Protein AF-0000000066425328 (afdb_homodimer)

Foldseek 3Di:
DPDPPPPPDDVLLVPLCVVLCPALVNCLVVPDQVVAPDDVRSVVVNVVSLCSRQVPVVDDPVSSVFSVVLVVVLVPDDSVLSSVLSVVPDPGPVSSVVVVVVVD/DPPPPPPPDDVLLVPLCVVLCPALVNCLVVPDQVVAPDDVRSVVVNVVSLCSRQVCVVDDPVSSVFSVVLVVVLVPDDSVLSSVLSVVPDPGPVSSVVVVVVVD

pLDDT: mean 82.87, std 20.84, range [31.69, 98.0]

InterPro domains:
  IPR003309 SCAN domain [PF02023] (25-103)
  IPR003309 SCAN domain [PS50804] (27-103)
  IPR003309 SCAN domain [SM00431] (21-104)
  IPR003309 SCAN domain [cd07936] (21-104)
  IPR038269 SCAN domain superfamily [G3DSA:1.10.4020.10] (20-104)
  IPR050916 SCAN domain and C2H2-type zinc finger [PTHR45935] (9-103)

Solvent-accessible surface area (backbone atoms only — n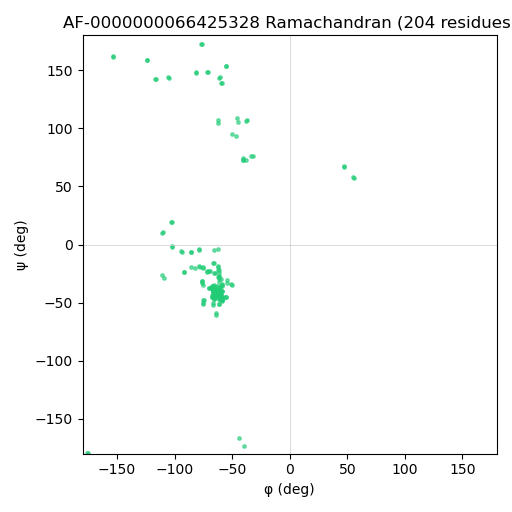ot comparable to full-atom values): 11677 Å² total; per-residue (Å²): 132,79,71,76,74,73,63,88,68,77,60,61,56,45,52,29,44,48,68,44,50,71,28,46,52,35,47,42,73,64,48,54,52,82,80,32,95,40,63,66,52,32,53,52,50,39,48,50,29,45,41,65,46,50,34,65,90,82,35,52,69,68,54,38,48,47,53,51,36,28,53,50,55,48,67,42,39,58,64,69,59,28,20,54,51,48,66,68,58,58,91,39,49,68,50,45,37,53,54,50,61,68,73,104,132,81,74,77,76,74,66,88,69,77,59,61,55,47,53,26,44,49,68,44,51,70,28,48,55,34,49,43,72,64,47,53,53,83,80,32,95,41,63,64,52,33,52,52,52,38,49,51,30,46,42,68,46,49,33,65,91,82,35,51,69,69,55,38,48,45,54,52,38,29,54,51,54,49,67,44,39,57,65,67,59,28,18,55,51,47,66,69,58,56,89,40,49,67,50,43,37,52,52,50,61,68,72,104

Radius of gyration: 19.97 Å; Cα contacts (8 Å, |Δi|>4): 202; chains: 2; bounding box: 57×49×54 Å

Sequence (208 aa):
MEAPTTQPVKQENLAVEALTLDSPWHRFRHFHLGDAAGPREALGLLRALCRDWLQPEVHTKEQMLELLVLEQFLSALPADTQAWVCSRRPQSGEEAVALLEELWMEAPTTQPVKQENLAVEALTLDSPWHRFRHFHLGDAAGPREALGLLRALCRDWLQPEVHTKEQMLELLVLEQFLSALPADTQAWVCSRRPQSGEEAVALLEELW

Secondary structure (DSSP, 8-state):
---------TTHHHHHHHHHHTSHHHHHHT--GGGSSSHHHHHHHHHHHHHHHH-TTTS-HHHHHHHHHHHHHHHTS-HHHHHHHHHT--SSHHHHHHHHHHH-/---------TTHHHHHHHHHHTSHHHHHHT--GGGSSSHHHHHHHHHHHHHHHH-TTTS-HHHHHHHHHHHHHHHTS-HHHHHHHHHT--SSHHHHHHHHHHH-

Structure (mmCIF, N/CA/C/O backbone):
data_AF-0000000066425328-model_v1
#
loop_
_entity.id
_entity.type
_entity.pdbx_description
1 polymer 'Zinc finger protein 444'
#
loop_
_atom_site.group_PDB
_atom_site.id
_atom_site.type_symbol
_atom_site.label_atom_id
_atom_site.label_alt_id
_atom_site.label_comp_id
_atom_site.label_asym_id
_atom_site.label_entity_id
_atom_site.label_seq_id
_atom_site.pdbx_PDB_ins_code
_atom_site.Cartn_x
_atom_site.Cartn_y
_atom_site.Cartn_z
_atom_site.occupancy
_atom_site.B_iso_or_equiv
_atom_site.auth_seq_id
_atom_site.auth_comp_id
_atom_site.auth_asym_id
_atom_site.auth_atom_id
_atom_site.pdbx_PDB_model_num
ATOM 1 N N . MET A 1 1 ? 37.188 26.828 23.812 1 33.72 1 MET A N 1
ATOM 2 C CA . MET A 1 1 ? 36.875 25.453 23.422 1 33.72 1 MET A CA 1
ATOM 3 C C . MET A 1 1 ? 35.375 25.234 23.281 1 33.72 1 MET A C 1
ATOM 5 O O . MET A 1 1 ? 34.656 25.266 24.281 1 33.72 1 MET A O 1
ATOM 9 N N . GLU A 1 2 ? 34.781 25.766 22.266 1 40.31 2 GLU A N 1
ATOM 10 C CA . GLU A 1 2 ? 33.344 25.922 22.094 1 40.31 2 GLU A CA 1
ATOM 11 C C . GLU A 1 2 ? 32.656 24.578 22.062 1 40.31 2 GLU A C 1
ATOM 13 O O . GLU A 1 2 ? 33.125 23.625 21.438 1 40.31 2 GLU A O 1
ATOM 18 N N . ALA A 1 3 ? 31.953 24.281 23.141 1 45.41 3 ALA A N 1
ATOM 19 C CA . ALA A 1 3 ? 31.25 23.031 23.422 1 45.41 3 ALA A CA 1
ATOM 20 C C . ALA A 1 3 ? 30.453 22.562 22.203 1 45.41 3 ALA A C 1
ATOM 22 O O . ALA A 1 3 ? 29.844 23.359 21.5 1 45.41 3 ALA A O 1
ATOM 23 N N . PRO A 1 4 ? 30.953 21.516 21.516 1 41.69 4 PRO A N 1
ATOM 24 C CA . PRO A 1 4 ? 30.266 21.078 20.297 1 41.69 4 PRO A CA 1
ATOM 25 C C . PRO A 1 4 ? 28.766 20.953 20.484 1 41.69 4 PRO A C 1
ATOM 27 O O . PRO A 1 4 ? 28.297 20.453 21.516 1 41.69 4 PRO A O 1
ATOM 30 N N . THR A 1 5 ? 28.016 21.969 20.172 1 42.38 5 THR A N 1
ATOM 31 C CA . THR A 1 5 ? 26.562 21.938 20.141 1 42.38 5 THR A CA 1
ATOM 32 C C . THR A 1 5 ? 26.062 20.609 19.594 1 42.38 5 THR A C 1
ATOM 34 O O . THR A 1 5 ? 26.344 20.266 18.438 1 42.38 5 THR A O 1
ATOM 37 N N . THR A 1 6 ? 26.188 19.531 20.422 1 39.59 6 THR A N 1
ATOM 38 C CA . THR A 1 6 ? 25.562 18.266 20.078 1 39.59 6 THR A CA 1
ATOM 39 C C . THR A 1 6 ? 24.172 18.484 19.484 1 39.59 6 THR A C 1
ATOM 41 O O . THR A 1 6 ? 23.297 19.078 20.141 1 39.59 6 THR A O 1
ATOM 44 N N . GLN A 1 7 ? 24.156 18.984 18.25 1 38.34 7 GLN A N 1
ATOM 45 C CA . GLN A 1 7 ? 22.891 19.125 17.531 1 38.34 7 GLN A CA 1
ATOM 46 C C . GLN A 1 7 ? 21.969 17.953 17.828 1 38.34 7 GLN A C 1
ATOM 48 O O . GLN A 1 7 ? 22.422 16.812 18.016 1 38.34 7 GLN A O 1
ATOM 53 N N . PRO A 1 8 ? 20.906 18.156 18.625 1 38.81 8 PRO A N 1
ATOM 54 C CA . PRO A 1 8 ? 19.906 17.125 18.922 1 38.81 8 PRO A CA 1
ATOM 55 C C . PRO A 1 8 ? 19.688 16.156 17.766 1 38.81 8 PRO A C 1
ATOM 57 O O . PRO A 1 8 ? 19.266 16.562 16.688 1 38.81 8 PRO A O 1
ATOM 60 N N . VAL A 1 9 ? 20.578 15.148 17.453 1 31.98 9 VAL A N 1
ATOM 61 C CA . VAL A 1 9 ? 20.703 14.094 16.453 1 31.98 9 VAL A CA 1
ATOM 62 C C . VAL A 1 9 ? 19.344 13.461 16.188 1 31.98 9 VAL A C 1
ATOM 64 O O . VAL A 1 9 ? 18.438 13.562 17.031 1 31.98 9 VAL A O 1
ATOM 67 N N . LYS A 1 10 ? 19.406 12.25 15.273 1 37.28 10 LYS A N 1
ATOM 68 C CA . LYS A 1 10 ? 18.641 11.32 14.445 1 37.28 10 LYS A CA 1
ATOM 69 C C . LYS A 1 10 ? 17.641 10.531 15.289 1 37.28 10 LYS A C 1
ATOM 71 O O . LYS A 1 10 ? 17.141 9.492 14.859 1 37.28 10 LYS A O 1
ATOM 76 N N . GLN A 1 11 ? 17.578 10.648 16.562 1 37.19 11 GLN A N 1
ATOM 77 C CA . GLN A 1 11 ? 16.75 9.844 17.469 1 37.19 11 GLN A CA 1
ATOM 78 C C . GLN A 1 11 ? 15.273 9.945 17.094 1 37.19 11 GLN A C 1
ATOM 80 O O . GLN A 1 11 ? 14.508 9.008 17.344 1 37.19 11 GLN A O 1
ATOM 85 N N . GLU A 1 12 ? 14.844 11.117 16.859 1 37.97 12 GLU A N 1
ATOM 86 C CA . GLU A 1 12 ? 13.422 11.336 16.641 1 37.97 12 GLU A CA 1
ATOM 87 C C . GLU A 1 12 ? 12.93 10.555 15.422 1 37.97 12 GLU A C 1
ATOM 89 O O . GLU A 1 12 ? 11.734 10.305 15.273 1 37.97 12 GLU A O 1
ATOM 94 N N . ASN A 1 13 ? 13.797 10.32 14.43 1 42.91 13 ASN A N 1
ATOM 95 C CA . ASN A 1 13 ? 13.453 9.5 13.266 1 42.91 13 ASN A CA 1
ATOM 96 C C . ASN A 1 13 ? 13.109 8.078 13.68 1 42.91 13 ASN A C 1
ATOM 98 O O . ASN A 1 13 ? 12.375 7.383 12.969 1 42.91 13 ASN A O 1
ATOM 102 N N . LEU A 1 14 ? 13.648 7.645 14.859 1 41.81 14 LEU A N 1
ATOM 103 C CA . LEU A 1 14 ? 13.508 6.285 15.375 1 41.81 14 LEU A CA 1
ATOM 104 C C . LEU A 1 14 ? 12.109 6.059 15.938 1 41.81 14 LEU A C 1
ATOM 106 O O . LEU A 1 14 ? 11.539 4.98 15.773 1 41.81 14 LEU A O 1
ATOM 110 N N . ALA A 1 15 ? 11.633 6.973 16.75 1 44.59 15 ALA A N 1
ATOM 111 C CA . ALA A 1 15 ? 10.43 6.703 17.531 1 44.59 15 ALA A CA 1
ATOM 112 C C . ALA A 1 15 ? 9.211 6.57 16.625 1 44.59 15 ALA A C 1
ATOM 114 O O . ALA A 1 15 ? 8.383 5.676 16.828 1 44.59 15 ALA A O 1
ATOM 115 N N . VAL A 1 16 ? 8.984 7.484 15.797 1 45.03 16 VAL A N 1
ATOM 116 C CA . VAL A 1 16 ? 7.898 7.344 14.828 1 45.03 16 VAL A CA 1
ATOM 117 C C . VAL A 1 16 ? 8.133 6.102 13.969 1 45.03 16 VAL A C 1
ATOM 119 O O . VAL A 1 16 ? 7.188 5.367 13.664 1 45.03 16 VAL A O 1
ATOM 122 N N . GLU A 1 17 ? 9.297 5.777 13.688 1 50 17 GLU A N 1
ATOM 123 C CA . GLU A 1 17 ? 9.68 4.531 13.031 1 50 17 GLU A CA 1
ATOM 124 C C . GLU A 1 17 ? 9.25 3.318 13.852 1 50 17 GLU A C 1
ATOM 126 O O . GLU A 1 17 ? 8.766 2.328 13.297 1 50 17 GLU A O 1
ATOM 131 N N . ALA A 1 18 ? 9.531 3.387 15.055 1 47.94 18 ALA A N 1
ATOM 132 C CA . ALA A 1 18 ? 9.219 2.289 15.969 1 47.94 18 ALA A CA 1
ATOM 133 C C . ALA A 1 18 ? 7.711 2.074 16.078 1 47.94 18 ALA A C 1
ATOM 135 O O . ALA A 1 18 ? 7.234 0.937 16.047 1 47.94 18 ALA A O 1
ATOM 136 N N . LEU A 1 19 ? 6.969 3.115 16.516 1 51.47 19 LEU A N 1
ATOM 137 C CA . LEU A 1 19 ? 5.527 2.992 16.672 1 51.47 19 LEU A CA 1
ATOM 138 C C . LEU A 1 19 ? 4.871 2.516 15.383 1 51.47 19 LEU A C 1
ATOM 140 O O . LEU A 1 19 ? 3.896 1.762 15.414 1 51.47 19 LEU A O 1
ATOM 144 N N . THR A 1 20 ? 5.543 2.928 14.32 1 57.59 20 THR A N 1
ATOM 145 C CA . THR A 1 20 ? 5.062 2.594 12.984 1 57.59 20 THR A CA 1
ATOM 146 C C . THR A 1 20 ? 5.57 1.221 12.555 1 57.59 20 THR A C 1
ATOM 148 O O . THR A 1 20 ? 4.871 0.483 11.859 1 57.59 20 THR A O 1
ATOM 151 N N . LEU A 1 21 ? 6.684 0.848 13.328 1 59.28 21 LEU A N 1
ATOM 152 C CA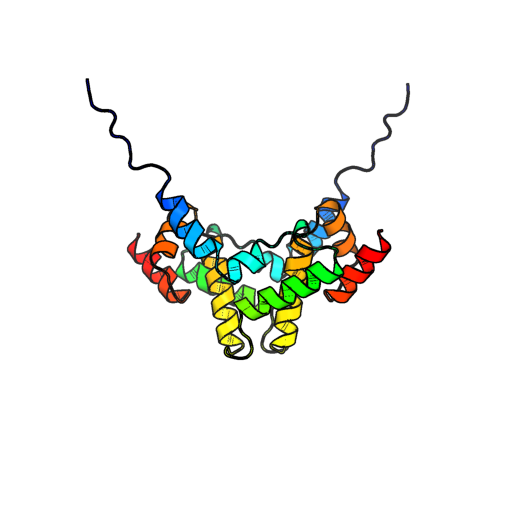 . LEU A 1 21 ? 7.328 -0.36 12.828 1 59.28 21 LEU A CA 1
ATOM 153 C C . LEU A 1 21 ? 6.555 -1.604 13.25 1 59.28 21 LEU A C 1
ATOM 155 O O . LEU A 1 21 ? 6.555 -2.613 12.539 1 59.28 21 LEU A O 1
ATOM 159 N N . ASP A 1 22 ? 5.738 -1.437 14.25 1 72.88 22 ASP A N 1
ATOM 160 C CA . ASP A 1 22 ? 5.047 -2.666 14.633 1 72.88 22 ASP A CA 1
ATOM 161 C C . ASP A 1 22 ? 3.559 -2.584 14.297 1 72.88 22 ASP A C 1
ATOM 163 O O . ASP A 1 22 ? 2.77 -3.412 14.758 1 72.88 22 ASP A O 1
ATOM 167 N N . SER A 1 23 ? 3.271 -1.577 13.578 1 80.5 23 SER A N 1
ATOM 168 C CA . SER A 1 23 ? 1.866 -1.513 13.195 1 80.5 23 SER A CA 1
ATOM 169 C C . SER A 1 23 ? 1.527 -2.582 12.156 1 80.5 23 SER A C 1
ATOM 171 O O . SER A 1 23 ? 2.404 -3.051 11.43 1 80.5 23 SER A O 1
ATOM 173 N N . PRO A 1 24 ? 0.229 -3.039 12.258 1 87.88 24 PRO A N 1
ATOM 174 C CA . PRO A 1 24 ? -0.182 -4.039 11.273 1 87.88 24 PRO A CA 1
ATOM 175 C C . PRO A 1 24 ? 0.135 -3.621 9.844 1 87.88 24 PRO A C 1
ATOM 177 O O . PRO A 1 24 ? 0.585 -4.441 9.039 1 87.88 24 PRO A O 1
ATOM 180 N N . TRP A 1 25 ? 0.029 -2.4 9.617 1 87.19 25 TRP A N 1
ATOM 181 C CA . TRP A 1 25 ? 0.356 -1.87 8.297 1 87.19 25 TRP A CA 1
ATOM 182 C C . TRP A 1 25 ? 1.841 -2.043 7.996 1 87.19 25 TRP A C 1
ATOM 184 O O . TRP A 1 25 ? 2.211 -2.479 6.902 1 87.19 25 TRP A O 1
ATOM 194 N N . HIS A 1 26 ? 2.611 -1.682 8.961 1 87.5 26 HIS A N 1
ATOM 195 C CA . HIS A 1 26 ? 4.055 -1.774 8.758 1 87.5 26 HIS A CA 1
ATOM 196 C C . HIS A 1 26 ? 4.477 -3.213 8.477 1 87.5 26 HIS A C 1
ATOM 198 O O . HIS A 1 26 ? 5.316 -3.457 7.602 1 87.5 26 HIS A O 1
ATOM 204 N N . ARG A 1 27 ? 3.895 -4.098 9.211 1 91 27 ARG A N 1
ATOM 205 C CA . ARG A 1 27 ? 4.215 -5.508 9.016 1 91 27 ARG A CA 1
ATOM 206 C C . ARG A 1 27 ? 3.797 -5.973 7.621 1 91 27 ARG A C 1
ATOM 208 O O . ARG A 1 27 ? 4.523 -6.727 6.969 1 91 27 ARG A O 1
ATOM 215 N N . PHE A 1 28 ? 2.635 -5.527 7.164 1 94.38 28 PHE A N 1
ATOM 216 C CA . PHE A 1 28 ? 2.143 -5.891 5.84 1 94.38 28 PHE A CA 1
ATOM 217 C C . PHE A 1 28 ? 3.035 -5.309 4.754 1 94.38 28 PHE A C 1
ATOM 219 O O . PHE A 1 28 ? 3.484 -6.027 3.859 1 94.38 28 PHE A O 1
ATOM 226 N N . ARG A 1 29 ? 3.35 -4.078 4.969 1 89.94 29 ARG A N 1
ATOM 227 C CA . ARG A 1 29 ? 4.09 -3.367 3.93 1 89.94 29 ARG A CA 1
ATOM 228 C C . ARG A 1 29 ? 5.555 -3.783 3.918 1 89.94 29 ARG A C 1
ATOM 230 O O . ARG A 1 29 ? 6.199 -3.775 2.869 1 89.94 29 ARG A O 1
ATOM 237 N N . HIS A 1 30 ? 6.109 -4.117 4.973 1 88.56 30 HIS A N 1
ATOM 238 C CA . HIS A 1 30 ? 7.52 -4.473 5.07 1 88.56 30 HIS A CA 1
ATOM 239 C C . HIS A 1 30 ? 7.707 -5.98 5.16 1 88.56 30 HIS A C 1
ATOM 241 O O . HIS A 1 30 ? 8.773 -6.457 5.566 1 88.56 30 HIS A O 1
ATOM 247 N N . PHE A 1 31 ? 6.758 -6.676 4.766 1 93.06 31 PHE A N 1
ATOM 248 C CA . PHE A 1 31 ? 6.844 -8.133 4.699 1 93.06 31 PHE A CA 1
ATOM 249 C C . PHE A 1 31 ? 7.977 -8.562 3.775 1 93.06 31 PHE A C 1
ATOM 251 O O . PHE A 1 31 ? 8.164 -7.984 2.705 1 93.06 31 PHE A O 1
ATOM 258 N N . HIS A 1 32 ? 8.711 -9.609 4.199 1 91.44 32 HIS A N 1
ATOM 259 C CA . HIS A 1 32 ? 9.766 -10.203 3.389 1 91.44 32 HIS A CA 1
ATOM 260 C C . HIS A 1 32 ? 9.438 -11.656 3.043 1 91.44 32 HIS A C 1
ATOM 262 O O . HIS A 1 32 ? 8.922 -12.398 3.883 1 91.44 32 HIS A O 1
ATOM 268 N N . LEU A 1 33 ? 9.789 -12.039 1.848 1 90.94 33 LEU A N 1
ATOM 269 C CA . LEU A 1 33 ? 9.547 -13.406 1.401 1 90.94 33 LEU A CA 1
ATOM 270 C C . LEU A 1 33 ? 10.305 -14.406 2.271 1 90.94 33 LEU A C 1
ATOM 272 O O . LEU A 1 33 ? 9.844 -15.531 2.482 1 90.94 33 LEU A O 1
ATOM 276 N N . GLY A 1 34 ? 11.391 -13.93 2.809 1 90.25 34 GLY A N 1
ATOM 277 C CA . GLY A 1 34 ? 12.211 -14.766 3.67 1 90.25 34 GLY A CA 1
ATOM 278 C C . GLY A 1 34 ? 11.516 -15.148 4.961 1 90.25 34 GLY A C 1
ATOM 279 O O . GLY A 1 34 ? 11.961 -16.062 5.664 1 90.25 34 GLY A O 1
ATOM 280 N N . ASP A 1 35 ? 10.5 -14.484 5.289 1 89.44 35 ASP A N 1
ATOM 281 C CA . ASP A 1 35 ? 9.734 -14.773 6.496 1 89.44 35 ASP A CA 1
ATOM 282 C C . ASP A 1 35 ? 8.812 -15.969 6.289 1 89.44 35 ASP A C 1
ATOM 284 O O . ASP A 1 35 ? 8.148 -16.422 7.227 1 89.44 35 ASP A O 1
ATOM 288 N N . ALA A 1 36 ? 8.781 -16.5 5.082 1 94.38 36 ALA A N 1
ATOM 289 C CA . ALA A 1 36 ? 7.906 -17.609 4.73 1 94.38 36 ALA A CA 1
ATOM 290 C C . ALA A 1 36 ? 8.703 -18.781 4.168 1 94.38 36 ALA A C 1
ATOM 292 O O . ALA A 1 36 ? 9.797 -18.609 3.633 1 94.38 36 ALA A O 1
ATOM 293 N N . ALA A 1 37 ? 8.086 -19.953 4.234 1 92.94 37 ALA A N 1
ATOM 294 C CA . ALA A 1 37 ? 8.734 -21.156 3.734 1 92.94 37 ALA A CA 1
ATOM 295 C C . ALA A 1 37 ? 8.711 -21.203 2.209 1 92.94 37 ALA A C 1
ATOM 297 O O . ALA A 1 37 ? 9.539 -21.875 1.587 1 92.94 37 ALA A O 1
ATOM 298 N N . GLY A 1 38 ? 7.844 -20.469 1.583 1 94.31 38 GLY A N 1
ATOM 299 C CA . GLY A 1 38 ? 7.66 -20.438 0.141 1 94.31 38 GLY A CA 1
ATOM 300 C C . GLY A 1 38 ? 6.641 -19.391 -0.303 1 94.31 38 GLY A C 1
ATOM 301 O O . GLY A 1 38 ? 6.047 -18.703 0.527 1 94.31 38 GLY A O 1
ATOM 302 N N . PRO A 1 39 ? 6.457 -19.359 -1.568 1 95.06 39 PRO A N 1
ATOM 303 C CA . PRO A 1 39 ? 5.582 -18.328 -2.117 1 95.06 39 PRO A CA 1
ATOM 304 C C . PRO A 1 39 ? 4.129 -18.5 -1.682 1 95.06 39 PRO A C 1
ATOM 306 O O . PRO A 1 39 ? 3.438 -17.5 -1.431 1 95.06 39 PRO A O 1
ATOM 309 N N . ARG A 1 40 ? 3.627 -19.703 -1.641 1 96.38 40 ARG A N 1
ATOM 310 C CA . ARG A 1 40 ? 2.246 -19.938 -1.229 1 96.38 40 ARG A CA 1
ATOM 311 C C . ARG A 1 40 ? 2.033 -19.531 0.228 1 96.38 40 ARG A C 1
ATOM 313 O O . ARG A 1 40 ? 1.027 -18.906 0.563 1 96.38 40 ARG A O 1
ATOM 320 N N . GLU A 1 41 ? 2.951 -19.891 1.021 1 97.25 41 GLU A N 1
ATOM 321 C CA . GLU A 1 41 ? 2.873 -19.484 2.42 1 97.25 41 GLU A CA 1
ATOM 322 C C . GLU A 1 41 ? 2.99 -17.969 2.555 1 97.25 41 GLU A C 1
ATOM 324 O O . GLU A 1 41 ? 2.283 -17.359 3.355 1 97.25 41 GLU A O 1
ATOM 329 N N . ALA A 1 42 ? 3.912 -17.375 1.798 1 97.06 42 ALA A N 1
ATOM 330 C CA . ALA A 1 42 ? 4.062 -15.93 1.79 1 97.06 42 ALA A CA 1
ATOM 331 C C . ALA A 1 42 ? 2.746 -15.242 1.447 1 97.06 42 ALA A C 1
ATOM 333 O O . ALA A 1 42 ? 2.35 -14.281 2.113 1 97.06 42 ALA A O 1
ATOM 334 N N . LEU A 1 43 ? 2.055 -15.734 0.425 1 97.44 43 LEU A N 1
ATOM 335 C CA . LEU A 1 43 ? 0.77 -15.18 0.015 1 97.44 43 LEU A CA 1
ATOM 336 C C . LEU A 1 43 ? -0.249 -15.273 1.146 1 97.44 43 LEU A C 1
ATOM 338 O O . LEU A 1 43 ? -0.989 -14.32 1.402 1 97.44 43 LEU A O 1
ATOM 342 N N . GLY A 1 44 ? -0.313 -16.359 1.782 1 98 44 GLY A N 1
ATOM 343 C CA . GLY A 1 44 ? -1.193 -16.531 2.928 1 98 44 GLY A CA 1
ATOM 344 C C . GLY A 1 44 ? -0.891 -15.578 4.062 1 98 44 GLY A C 1
ATOM 345 O O . GLY A 1 44 ? -1.805 -14.992 4.648 1 98 44 GLY A O 1
ATOM 346 N N . LEU A 1 45 ? 0.367 -15.43 4.383 1 97.31 45 LEU A N 1
ATOM 347 C CA . LEU A 1 45 ? 0.787 -14.508 5.434 1 97.31 45 LEU A CA 1
ATOM 348 C C . LEU A 1 45 ? 0.413 -13.07 5.078 1 97.31 45 LEU A C 1
ATOM 350 O O . LEU A 1 45 ? -0.088 -12.328 5.926 1 97.31 45 LEU A O 1
ATOM 354 N N . LEU A 1 46 ? 0.568 -12.734 3.883 1 97.19 46 LEU A N 1
ATOM 355 C CA . LEU A 1 46 ? 0.221 -11.391 3.432 1 97.19 46 LEU A CA 1
ATOM 356 C C . LEU A 1 46 ? -1.283 -11.156 3.525 1 97.19 46 LEU A C 1
ATOM 358 O O . LEU A 1 46 ? -1.725 -10.07 3.9 1 97.19 46 LEU A O 1
ATOM 362 N N . ARG A 1 47 ? -2.062 -12.156 3.207 1 98 47 ARG A N 1
ATOM 363 C CA . ARG A 1 47 ? -3.508 -12.047 3.359 1 98 47 ARG A CA 1
ATOM 364 C C . ARG A 1 47 ? -3.889 -11.797 4.816 1 98 47 ARG A C 1
ATOM 366 O O . ARG A 1 47 ? -4.727 -10.945 5.109 1 98 47 ARG A O 1
ATOM 373 N N . ALA A 1 48 ? -3.219 -12.555 5.625 1 97.38 48 ALA A N 1
ATOM 374 C CA . ALA A 1 48 ? -3.49 -12.406 7.055 1 97.38 48 ALA A CA 1
ATOM 375 C C . ALA A 1 48 ? -3.074 -11.023 7.551 1 97.38 48 ALA A C 1
ATOM 377 O O . ALA A 1 48 ? -3.828 -10.359 8.266 1 97.38 48 ALA A O 1
ATOM 378 N N . LEU A 1 49 ? -1.959 -10.602 7.168 1 96 49 LEU A N 1
ATOM 379 C CA . LEU A 1 49 ? -1.453 -9.289 7.562 1 96 49 LEU A CA 1
ATOM 380 C C . LEU A 1 49 ? -2.348 -8.18 7.027 1 96 49 LEU A C 1
ATOM 382 O O . LEU A 1 49 ? -2.617 -7.199 7.73 1 96 49 LEU A O 1
ATOM 386 N N . CYS A 1 50 ? -2.752 -8.312 5.801 1 97.44 50 CYS A N 1
ATOM 387 C CA . CYS A 1 50 ? -3.641 -7.328 5.191 1 97.44 50 CYS A CA 1
ATOM 388 C C . CYS A 1 50 ? -4.953 -7.234 5.957 1 97.44 50 CYS A C 1
ATOM 390 O O . CYS A 1 50 ? -5.445 -6.133 6.223 1 97.44 50 CYS A O 1
ATOM 392 N N . ARG A 1 51 ? -5.465 -8.266 6.312 1 97.38 51 ARG A N 1
ATOM 393 C CA . ARG A 1 51 ? -6.719 -8.281 7.062 1 97.38 51 ARG A CA 1
ATOM 394 C C . ARG A 1 51 ? -6.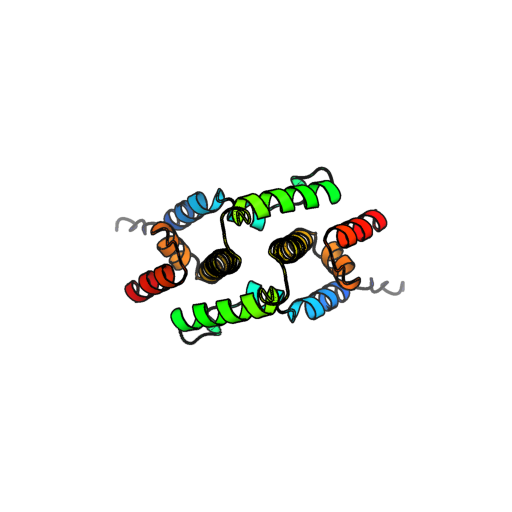531 -7.68 8.453 1 97.38 51 ARG A C 1
ATOM 396 O O . ARG A 1 51 ? -7.41 -6.965 8.945 1 97.38 51 ARG A O 1
ATOM 403 N N . ASP A 1 52 ? -5.457 -8.07 9.047 1 95.75 52 ASP A N 1
ATOM 404 C CA . ASP A 1 52 ? -5.164 -7.512 10.367 1 95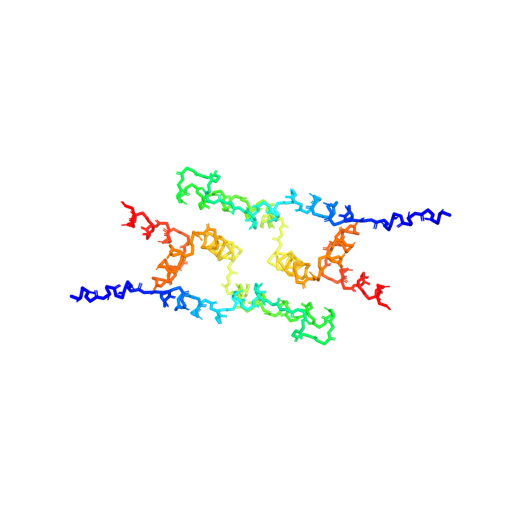.75 52 ASP A CA 1
ATOM 405 C C . ASP A 1 52 ? -5.043 -5.988 10.305 1 95.75 52 ASP A C 1
ATOM 407 O O . ASP A 1 52 ? -5.426 -5.293 11.242 1 95.75 52 ASP A O 1
ATOM 411 N N . TRP A 1 53 ? -4.523 -5.555 9.234 1 94.75 53 TRP A N 1
ATOM 412 C CA . TRP A 1 53 ? -4.32 -4.125 9.031 1 94.75 53 TRP A CA 1
ATOM 413 C C . TRP A 1 53 ? -5.637 -3.426 8.711 1 94.75 53 TRP A C 1
ATOM 415 O O . TRP A 1 53 ? -6.023 -2.477 9.398 1 94.75 53 TRP A O 1
ATOM 425 N N . LEU A 1 54 ? -6.422 -3.912 7.762 1 95.88 54 LEU A N 1
ATOM 426 C CA . LEU A 1 54 ? -7.574 -3.186 7.242 1 95.88 54 LEU A CA 1
ATOM 427 C C . LEU A 1 54 ? -8.844 -3.562 8.008 1 95.88 54 LEU A C 1
ATOM 429 O O . LEU A 1 54 ? -9.812 -2.805 8.008 1 95.88 54 LEU A O 1
ATOM 433 N N . GLN A 1 55 ? -8.828 -4.715 8.594 1 96.5 55 GLN A N 1
ATOM 434 C CA . GLN A 1 55 ? -9.969 -5.195 9.367 1 96.5 55 GLN A CA 1
ATOM 435 C C . GLN A 1 55 ? -11.273 -4.996 8.594 1 96.5 55 GLN A C 1
ATOM 437 O O . GLN A 1 55 ? -12.164 -4.277 9.039 1 96.5 55 GLN A O 1
ATOM 442 N N . PRO A 1 56 ? -11.414 -5.738 7.5 1 97 56 PRO A N 1
ATOM 443 C CA . PRO A 1 56 ? -12.602 -5.562 6.66 1 97 56 PRO A CA 1
ATOM 444 C C . PRO A 1 56 ? -13.898 -5.891 7.398 1 97 56 PRO A C 1
ATOM 446 O O . PRO A 1 56 ? -14.969 -5.41 7.012 1 97 56 PRO A O 1
ATOM 449 N N . GLU A 1 57 ? -13.859 -6.641 8.414 1 96.75 57 GLU A N 1
ATOM 450 C CA . GLU A 1 57 ? -15.047 -7.02 9.18 1 96.75 57 GLU A CA 1
ATOM 451 C C . GLU A 1 57 ? -15.57 -5.844 9.992 1 96.75 57 GLU A C 1
ATOM 453 O O . GLU A 1 57 ? -16.766 -5.793 10.32 1 96.75 57 GLU A O 1
ATOM 458 N N . VAL A 1 58 ? -14.75 -4.875 10.297 1 97.19 58 VAL A N 1
ATOM 459 C CA . VAL A 1 58 ? -15.125 -3.758 11.164 1 97.19 58 VAL A CA 1
ATOM 460 C C . VAL A 1 58 ? -15.203 -2.475 10.344 1 97.19 58 VAL A C 1
ATOM 462 O O . VAL A 1 58 ? -15.945 -1.554 10.688 1 97.19 58 VAL A O 1
ATOM 465 N N . HIS A 1 59 ? -14.445 -2.439 9.227 1 97 59 HIS A N 1
ATOM 466 C CA . HIS A 1 59 ? -14.359 -1.213 8.445 1 97 59 HIS A CA 1
ATOM 467 C C . HIS A 1 59 ? -15.164 -1.322 7.156 1 97 59 HIS A C 1
ATOM 469 O O . HIS A 1 59 ? -15.219 -2.389 6.539 1 97 59 HIS A O 1
ATOM 475 N N . THR A 1 60 ? -15.766 -0.158 6.812 1 97.25 60 THR A N 1
ATOM 476 C CA . THR A 1 60 ? -16.406 -0.077 5.504 1 97.25 60 THR A CA 1
ATOM 477 C C . THR A 1 60 ? -15.352 0.101 4.406 1 97.25 60 THR A C 1
ATOM 479 O O . THR A 1 60 ? -14.172 0.305 4.695 1 97.25 60 THR A O 1
ATOM 482 N N . LYS A 1 61 ? -15.758 0.047 3.207 1 97.94 61 LYS A N 1
ATOM 483 C CA . LYS A 1 61 ? -14.836 0.259 2.094 1 97.94 61 LYS A CA 1
ATOM 484 C C . LYS A 1 61 ? -14.195 1.64 2.172 1 97.94 61 LYS A C 1
ATOM 486 O O . LYS A 1 61 ? -12.984 1.775 1.982 1 97.94 61 LYS A O 1
ATOM 491 N N . GLU A 1 62 ? -15.086 2.574 2.541 1 97.19 62 GLU A N 1
ATOM 492 C CA . GLU A 1 62 ? -14.609 3.949 2.607 1 97.19 62 GLU A CA 1
ATOM 493 C C . GLU A 1 62 ? -13.602 4.129 3.74 1 97.19 62 GLU A C 1
ATOM 495 O O . GLU A 1 62 ? -12.609 4.844 3.59 1 97.19 62 GLU A O 1
ATOM 500 N N . GLN A 1 63 ? -13.812 3.494 4.781 1 96.81 63 GLN A N 1
ATOM 501 C CA . GLN A 1 63 ? -12.898 3.531 5.918 1 96.81 63 GLN A CA 1
ATOM 502 C C . GLN A 1 63 ? -11.578 2.848 5.582 1 96.81 63 GLN A C 1
ATOM 504 O O . GLN A 1 63 ? -10.508 3.301 6.004 1 96.81 63 GLN A O 1
ATOM 509 N N . MET A 1 64 ? -11.594 1.781 4.844 1 97 64 MET A N 1
ATOM 510 C CA . MET A 1 64 ? -10.375 1.111 4.402 1 97 64 MET A CA 1
ATOM 511 C C . MET A 1 64 ? -9.57 2.012 3.475 1 97 64 MET A C 1
ATOM 513 O O . MET A 1 64 ? -8.344 2.09 3.592 1 97 64 MET A O 1
ATOM 517 N N . LEU A 1 65 ? -10.281 2.748 2.584 1 97.5 65 LEU A N 1
ATOM 518 C CA . LEU A 1 65 ? -9.625 3.688 1.684 1 97.5 65 LEU A CA 1
ATOM 519 C C . LEU A 1 65 ? -8.906 4.781 2.469 1 97.5 65 LEU A C 1
ATOM 521 O O . LEU A 1 65 ? -7.777 5.152 2.139 1 97.5 65 LEU A O 1
ATOM 525 N N . GLU A 1 66 ? -9.539 5.23 3.535 1 96.75 66 GLU A N 1
ATOM 526 C CA . GLU A 1 66 ? -8.961 6.297 4.344 1 96.75 66 GLU A CA 1
ATOM 527 C C . GLU A 1 66 ? -7.68 5.828 5.035 1 96.75 66 GLU A C 1
ATOM 529 O O . GLU A 1 66 ? -6.719 6.59 5.152 1 96.75 66 GLU A O 1
ATOM 534 N N . LEU A 1 67 ? -7.688 4.551 5.438 1 94.38 67 LEU A N 1
ATOM 535 C CA . LEU A 1 67 ? -6.496 3.967 6.047 1 94.38 67 LEU A CA 1
ATOM 536 C C . LEU A 1 67 ? -5.352 3.893 5.039 1 94.38 67 LEU A C 1
ATOM 538 O O . LEU A 1 67 ? -4.219 4.266 5.352 1 94.38 67 LEU A O 1
ATOM 542 N N . LEU A 1 68 ? -5.66 3.521 3.838 1 95 68 LEU A N 1
ATOM 543 C CA . LEU A 1 68 ? -4.672 3.41 2.771 1 95 68 LEU A CA 1
ATOM 544 C C . LEU A 1 68 ? -4.133 4.785 2.383 1 95 68 LEU A C 1
ATOM 546 O O . LEU A 1 68 ? -2.924 4.957 2.217 1 95 68 LEU A O 1
ATOM 550 N N . VAL A 1 69 ? -4.973 5.688 2.248 1 96.69 69 VAL A N 1
ATOM 551 C CA . VAL A 1 69 ? -4.621 7.043 1.834 1 96.69 69 VAL A CA 1
ATOM 552 C C . VAL A 1 69 ? -3.744 7.695 2.898 1 96.69 69 VAL A C 1
ATOM 554 O O . VAL A 1 69 ? -2.719 8.305 2.58 1 96.69 69 VAL A O 1
ATOM 557 N N . LEU A 1 70 ? -4.117 7.5 4.152 1 95.31 70 LEU A N 1
ATOM 558 C CA . LEU A 1 70 ? -3.324 8.055 5.242 1 95.31 70 LEU A CA 1
ATOM 559 C C . LEU A 1 70 ? -1.912 7.48 5.238 1 95.31 70 LEU A C 1
ATOM 561 O O . LEU A 1 70 ? -0.933 8.227 5.289 1 95.31 70 LEU A O 1
ATOM 565 N N . GLU A 1 71 ? -1.837 6.184 5.098 1 92.88 71 GLU A N 1
ATOM 566 C CA . GLU A 1 71 ? -0.535 5.52 5.098 1 92.88 71 GLU A CA 1
ATOM 567 C C . GLU A 1 71 ? 0.33 6.008 3.938 1 92.88 71 GLU A C 1
ATOM 569 O O . GLU A 1 71 ? 1.512 6.309 4.121 1 92.88 71 GLU A O 1
ATOM 574 N N . GLN A 1 72 ? -0.314 6.129 2.785 1 93.12 72 GLN A N 1
ATOM 575 C CA . GLN A 1 72 ? 0.432 6.574 1.613 1 93.12 72 GLN A CA 1
ATOM 576 C C . GLN A 1 72 ? 0.823 8.047 1.738 1 93.12 72 GLN A C 1
ATOM 578 O O . GLN A 1 72 ? 1.915 8.438 1.323 1 93.12 72 GLN A O 1
ATOM 583 N N . PHE A 1 73 ? -0.002 8.883 2.285 1 95.75 73 PHE A N 1
ATOM 584 C CA . PHE A 1 73 ? 0.276 10.289 2.529 1 95.75 73 PHE A CA 1
ATOM 585 C C . PHE A 1 73 ? 1.483 10.453 3.445 1 95.75 73 PHE A C 1
ATOM 587 O O . PHE A 1 73 ? 2.41 11.203 3.135 1 95.75 73 PHE A O 1
ATOM 594 N N . LEU A 1 74 ? 1.466 9.68 4.484 1 92.88 74 LEU A N 1
ATOM 595 C CA . LEU A 1 74 ? 2.549 9.75 5.461 1 92.88 74 LEU A CA 1
ATOM 596 C C . LEU A 1 74 ? 3.855 9.25 4.859 1 92.88 74 LEU A C 1
ATOM 598 O O . LEU A 1 74 ? 4.922 9.82 5.109 1 92.88 74 LEU A O 1
ATOM 602 N N . SER A 1 75 ? 3.775 8.258 4.02 1 90.06 75 SER A N 1
ATOM 603 C CA . SER A 1 75 ? 4.965 7.676 3.406 1 90.06 75 SER A CA 1
ATOM 604 C C . SER A 1 75 ? 5.598 8.633 2.402 1 90.06 75 SER A C 1
ATOM 606 O O . SER A 1 75 ? 6.777 8.508 2.08 1 90.06 75 SER A O 1
ATOM 608 N N . ALA A 1 76 ? 4.836 9.57 1.877 1 92.75 76 ALA A N 1
ATOM 609 C CA . ALA A 1 76 ? 5.293 10.508 0.853 1 92.75 76 ALA A CA 1
ATOM 610 C C . ALA A 1 76 ? 5.969 11.727 1.48 1 92.75 76 ALA A C 1
ATOM 612 O O . ALA A 1 76 ? 6.543 12.555 0.775 1 92.75 76 ALA A O 1
ATOM 613 N N . LEU A 1 77 ? 5.941 11.836 2.758 1 92.56 77 LEU A N 1
ATOM 614 C CA . LEU A 1 77 ? 6.543 12.961 3.463 1 92.56 77 LEU A CA 1
ATOM 615 C C . LEU A 1 77 ? 8.047 12.758 3.635 1 92.56 77 LEU A C 1
ATOM 617 O O . LEU A 1 77 ? 8.508 11.625 3.775 1 92.56 77 LEU A O 1
ATOM 621 N N . PRO A 1 78 ? 8.719 13.914 3.613 1 90.62 78 PRO A N 1
ATOM 622 C CA . PRO A 1 78 ? 10.125 13.805 4.004 1 90.62 78 PRO A CA 1
ATOM 623 C C . PRO A 1 78 ? 10.312 13.172 5.383 1 90.62 78 PRO A C 1
ATOM 625 O O . PRO A 1 78 ? 9.477 13.367 6.273 1 90.62 78 PRO A O 1
ATOM 628 N N . ALA A 1 79 ? 11.383 12.586 5.609 1 89.25 79 ALA A N 1
ATOM 629 C CA . ALA A 1 79 ? 11.602 11.711 6.754 1 89.25 79 ALA A CA 1
ATOM 630 C C . ALA A 1 79 ? 11.383 12.453 8.07 1 89.25 79 ALA A C 1
ATOM 632 O O . ALA A 1 79 ? 10.656 11.977 8.945 1 89.25 79 ALA A O 1
ATOM 633 N N . ASP A 1 80 ? 11.961 13.578 8.156 1 89.06 80 ASP A N 1
ATOM 634 C CA . ASP A 1 80 ? 11.859 14.336 9.391 1 89.06 80 ASP A CA 1
ATOM 635 C C . ASP A 1 80 ? 10.422 14.781 9.648 1 89.06 80 ASP A C 1
ATOM 637 O O . ASP A 1 80 ? 9.93 14.703 10.781 1 89.06 80 ASP A O 1
ATOM 641 N N . THR A 1 81 ? 9.766 15.234 8.602 1 92.25 81 THR A N 1
ATOM 642 C CA . THR A 1 81 ? 8.375 15.656 8.695 1 92.25 81 THR A CA 1
ATOM 643 C C . THR A 1 81 ? 7.473 14.461 9.016 1 92.25 81 THR A C 1
ATOM 645 O O . THR A 1 81 ? 6.562 14.562 9.844 1 92.25 81 THR A O 1
ATOM 648 N N . GLN A 1 82 ? 7.758 13.398 8.375 1 92.56 82 GLN A N 1
ATOM 649 C CA . GLN A 1 82 ? 6.996 12.172 8.602 1 92.56 82 GLN A CA 1
ATOM 650 C C . GLN A 1 82 ? 7.074 11.734 10.062 1 92.56 82 GLN A C 1
ATOM 652 O O . GLN A 1 82 ? 6.055 11.422 10.672 1 92.56 82 GLN A O 1
ATOM 657 N N . ALA A 1 83 ? 8.234 11.719 10.57 1 88.38 83 ALA A N 1
ATOM 658 C CA . ALA A 1 83 ? 8.43 11.328 11.961 1 88.38 83 ALA A CA 1
ATOM 659 C C . ALA A 1 83 ? 7.664 12.242 12.906 1 88.38 83 ALA A C 1
ATOM 661 O O . ALA A 1 83 ? 7.043 11.781 13.867 1 88.38 83 ALA A O 1
ATOM 662 N N . TRP A 1 84 ? 7.715 13.477 12.656 1 91.25 84 TRP A N 1
ATOM 663 C CA . TRP A 1 84 ? 7.004 14.445 13.484 1 91.25 84 TRP A CA 1
ATOM 664 C C . TRP A 1 84 ? 5.496 14.195 13.438 1 91.25 84 TRP A C 1
ATOM 666 O O . TRP A 1 84 ? 4.844 14.125 14.477 1 91.25 84 TRP A O 1
ATOM 676 N N . VAL A 1 85 ? 4.988 14.094 12.281 1 93 85 VAL A N 1
ATOM 677 C CA . VAL A 1 85 ? 3.553 13.898 12.125 1 93 85 VAL A CA 1
ATOM 678 C C . VAL A 1 85 ? 3.137 12.586 12.781 1 93 85 VAL A C 1
ATOM 680 O O . VAL A 1 85 ? 2.143 12.539 13.508 1 93 85 VAL A O 1
ATOM 683 N N . CYS A 1 86 ? 3.92 11.586 12.555 1 89.81 86 CYS A N 1
ATOM 684 C CA . CYS A 1 86 ? 3.607 10.281 13.125 1 89.81 86 CYS A CA 1
ATOM 685 C C . CYS A 1 86 ? 3.635 10.328 14.648 1 89.81 86 CYS A C 1
ATOM 687 O O . CYS A 1 86 ? 2.863 9.633 15.312 1 89.81 86 CYS A O 1
ATOM 689 N N . SER A 1 87 ? 4.535 11.086 15.156 1 89.75 87 SER A N 1
ATOM 690 C CA . SER A 1 87 ? 4.617 11.188 16.609 1 89.75 87 SER A CA 1
ATOM 691 C C . SER A 1 87 ? 3.338 11.773 17.188 1 89.75 87 SER A C 1
ATOM 693 O O . SER A 1 87 ? 3.021 11.547 18.359 1 89.75 87 SER A O 1
ATOM 695 N N . ARG A 1 88 ? 2.529 12.445 16.422 1 89.31 88 ARG A N 1
ATOM 696 C CA . ARG A 1 88 ? 1.259 13.023 16.844 1 89.31 88 ARG A CA 1
ATOM 697 C C . ARG A 1 88 ? 0.1 12.07 16.562 1 89.31 88 ARG A C 1
ATOM 699 O O . ARG A 1 88 ? -1.053 12.383 16.875 1 89.31 88 ARG A O 1
ATOM 706 N N . ARG A 1 89 ? 0.318 10.984 15.898 1 87.94 89 ARG A N 1
ATOM 707 C CA . ARG A 1 89 ? -0.571 9.852 15.672 1 87.94 89 ARG A CA 1
ATOM 708 C C . ARG A 1 89 ? -1.887 10.297 15.047 1 87.94 89 ARG A C 1
ATOM 710 O O . ARG A 1 89 ? -2.963 10.016 15.586 1 87.94 89 ARG A O 1
ATOM 717 N N . PRO A 1 90 ? -1.76 10.945 13.914 1 92.94 90 PRO A N 1
ATOM 718 C CA . PRO A 1 90 ? -3.018 11.289 13.25 1 92.94 90 PRO A CA 1
ATOM 719 C C . PRO A 1 90 ? -3.852 10.062 12.891 1 92.94 90 PRO A C 1
ATOM 721 O O . PRO A 1 90 ? -3.301 9.039 12.484 1 92.94 90 PRO A O 1
ATOM 724 N N . GLN A 1 91 ? -5.215 10.25 13.008 1 91 91 GLN A N 1
ATOM 725 C CA . GLN A 1 91 ? -6.117 9.141 12.742 1 91 91 GLN A CA 1
ATOM 726 C C . GLN A 1 91 ? -6.766 9.273 11.367 1 91 91 GLN A C 1
ATOM 728 O O . GLN A 1 91 ? -7.562 8.43 10.961 1 91 91 GLN A O 1
ATOM 733 N N . SER A 1 92 ? -6.48 10.297 10.68 1 94.19 92 SER A N 1
ATOM 734 C CA . SER A 1 92 ? -7 10.539 9.336 1 94.19 92 SER A CA 1
ATOM 735 C C . SER A 1 92 ? -6.055 11.414 8.523 1 94.19 92 SER A C 1
ATOM 737 O O . SER A 1 92 ? -5.191 12.086 9.086 1 94.19 92 SER A O 1
ATOM 739 N N . GLY A 1 93 ? -6.285 11.336 7.254 1 96.25 93 GLY A N 1
ATOM 740 C CA . GLY A 1 93 ? -5.52 12.211 6.383 1 96.25 93 GLY A CA 1
ATOM 741 C C . GLY A 1 93 ? -5.742 13.68 6.672 1 96.25 93 GLY A C 1
ATOM 742 O O . GLY A 1 93 ? -4.801 14.477 6.637 1 96.25 93 GLY A O 1
ATOM 743 N N . GLU A 1 94 ? -6.953 14.008 7.008 1 97.38 94 GLU A N 1
ATOM 744 C CA . GLU A 1 94 ? -7.293 15.398 7.312 1 97.38 94 GLU A CA 1
ATOM 745 C C . GLU A 1 94 ? -6.551 15.883 8.555 1 97.38 94 GLU A C 1
ATOM 747 O O . GLU A 1 94 ? -6.086 17.031 8.594 1 97.38 94 GLU A O 1
ATOM 752 N N . GLU A 1 95 ? -6.465 15 9.477 1 96.5 95 GLU A N 1
ATOM 753 C CA . GLU A 1 95 ? -5.734 15.344 10.695 1 96.5 95 GLU A CA 1
ATOM 754 C C . GLU A 1 95 ? -4.246 15.531 10.406 1 96.5 95 GLU A C 1
ATOM 756 O O . GLU A 1 95 ? -3.617 16.453 10.922 1 96.5 95 GLU A O 1
ATOM 761 N N . ALA A 1 96 ? -3.676 14.68 9.562 1 95.88 96 ALA A N 1
ATOM 762 C CA . ALA A 1 96 ? -2.271 14.805 9.172 1 95.88 96 ALA A CA 1
ATOM 763 C C . ALA A 1 96 ? -2.01 16.125 8.461 1 95.88 96 ALA A C 1
ATOM 765 O O . ALA A 1 96 ? -1.022 16.812 8.75 1 95.88 96 ALA A O 1
ATOM 766 N N . VAL A 1 97 ? -2.896 16.484 7.621 1 96.69 97 VAL A N 1
ATOM 767 C CA . VAL A 1 97 ? -2.779 17.734 6.879 1 96.69 97 VAL A CA 1
ATOM 768 C C . VAL A 1 97 ? -2.834 18.906 7.848 1 96.69 97 VAL A C 1
ATOM 770 O O . VAL A 1 97 ? -2.053 19.859 7.727 1 96.69 97 VAL A O 1
ATOM 773 N N . ALA A 1 98 ? -3.77 18.828 8.781 1 96.81 98 ALA A N 1
ATOM 774 C CA . ALA A 1 98 ? -3.893 19.891 9.766 1 96.81 98 ALA A CA 1
ATOM 775 C C . ALA A 1 98 ? -2.598 20.062 10.555 1 96.81 98 ALA A C 1
ATOM 777 O O . ALA A 1 98 ? -2.162 21.188 10.812 1 96.81 98 ALA A O 1
ATOM 778 N N . LEU A 1 99 ? -1.981 18.938 10.883 1 95 99 LEU A N 1
ATOM 779 C CA . LEU A 1 99 ? -0.713 18.969 11.609 1 95 99 LEU A CA 1
ATOM 780 C C . LEU A 1 99 ? 0.377 19.625 10.766 1 95 99 LEU A C 1
ATOM 782 O O . LEU A 1 99 ? 1.16 20.422 11.273 1 95 99 LEU A O 1
ATOM 786 N N . LEU A 1 100 ? 0.388 19.312 9.539 1 94.5 100 LEU A N 1
ATOM 787 C CA . LEU A 1 100 ? 1.39 19.875 8.641 1 94.5 100 LEU A CA 1
ATOM 788 C C . LEU A 1 100 ? 1.193 21.375 8.477 1 94.5 100 LEU A C 1
ATOM 790 O O . LEU A 1 100 ? 2.168 22.125 8.375 1 94.5 100 LEU A O 1
ATOM 794 N N . GLU A 1 101 ? -0.019 21.766 8.367 1 91.81 101 GLU A N 1
ATOM 795 C CA . GLU A 1 101 ? -0.333 23.172 8.195 1 91.81 101 GLU A CA 1
ATOM 796 C C . GLU A 1 101 ? 0.057 23.984 9.43 1 91.81 101 GLU A C 1
ATOM 798 O O . GLU A 1 101 ? 0.305 25.188 9.336 1 91.81 101 GLU A O 1
ATOM 803 N N . GLU A 1 102 ? 0.094 23.281 10.477 1 86.31 102 GLU A N 1
ATOM 804 C CA . GLU A 1 102 ? 0.557 23.922 11.703 1 86.31 102 GLU A CA 1
ATOM 805 C C . GLU A 1 102 ? 2.072 24.109 11.688 1 86.31 102 GLU A C 1
ATOM 807 O O . GLU A 1 102 ? 2.607 24.953 12.406 1 86.31 102 GLU A O 1
ATOM 812 N N . LEU A 1 103 ? 2.768 23.125 11.062 1 79.75 103 LEU A N 1
ATOM 813 C CA . LEU A 1 103 ? 4.223 23.188 10.969 1 79.75 103 LEU A CA 1
ATOM 814 C C . LEU A 1 103 ? 4.668 24.344 10.102 1 79.75 103 LEU A C 1
ATOM 816 O O . LEU A 1 103 ? 5.777 24.859 10.258 1 79.75 103 LEU A O 1
ATOM 820 N N . TRP A 1 104 ? 3.938 24.641 9.117 1 66.75 104 TRP A N 1
ATOM 821 C CA . TRP A 1 104 ? 4.293 25.797 8.297 1 66.75 104 TRP A CA 1
ATOM 822 C C . TRP A 1 104 ? 3.705 27.078 8.875 1 66.75 104 TRP A C 1
ATOM 824 O O . TRP A 1 104 ? 4.246 28.172 8.664 1 66.75 104 TRP A O 1
ATOM 834 N N . MET B 1 1 ? 39.406 -14.695 -31.234 1 33.12 1 MET B N 1
ATOM 835 C CA . MET B 1 1 ? 38.812 -13.461 -30.734 1 33.12 1 MET B CA 1
ATOM 836 C C . MET B 1 1 ? 37.375 -13.703 -30.297 1 33.12 1 MET B C 1
ATOM 838 O O . MET B 1 1 ? 36.5 -13.953 -31.141 1 33.12 1 MET B O 1
ATOM 842 N N . GLU B 1 2 ? 37.125 -14.383 -29.234 1 40.5 2 GLU B N 1
ATOM 843 C CA . GLU B 1 2 ? 35.875 -14.961 -28.812 1 40.5 2 GLU B CA 1
ATOM 844 C C . GLU B 1 2 ? 34.812 -13.883 -28.578 1 40.5 2 GLU B C 1
ATOM 846 O O . GLU B 1 2 ? 35.094 -12.859 -27.953 1 40.5 2 GLU B O 1
ATOM 851 N N . ALA B 1 3 ? 33.906 -13.758 -29.469 1 46.66 3 ALA B N 1
ATOM 852 C CA . ALA B 1 3 ? 32.844 -12.734 -29.531 1 46.66 3 ALA B CA 1
ATOM 853 C C . ALA B 1 3 ? 32.188 -12.562 -28.172 1 46.66 3 ALA B C 1
ATOM 855 O O . ALA B 1 3 ? 31.922 -13.547 -27.469 1 46.66 3 ALA B O 1
ATOM 856 N N . PRO B 1 4 ? 32.438 -11.43 -27.5 1 42.03 4 PRO B N 1
ATOM 857 C CA . PRO B 1 4 ? 31.891 -11.258 -26.141 1 42.03 4 PRO B CA 1
ATOM 858 C C . PRO B 1 4 ? 30.391 -11.555 -26.062 1 42.03 4 PRO B C 1
ATOM 860 O O . PRO B 1 4 ? 29.625 -11.164 -26.953 1 42.03 4 PRO B O 1
ATOM 863 N N . THR B 1 5 ? 30 -12.766 -25.703 1 42.53 5 THR B N 1
ATOM 864 C CA . THR B 1 5 ? 28.609 -13.164 -25.469 1 42.53 5 THR B CA 1
ATOM 865 C C . THR B 1 5 ? 27.859 -12.055 -24.734 1 42.53 5 THR B C 1
ATOM 867 O O . THR B 1 5 ? 28.219 -11.664 -23.625 1 42.53 5 THR B O 1
ATOM 870 N N . THR B 1 6 ? 27.516 -10.953 -25.484 1 39.66 6 THR B N 1
ATOM 871 C CA . THR B 1 6 ? 26.625 -9.922 -24.969 1 39.66 6 THR B CA 1
ATOM 872 C C . THR B 1 6 ? 25.469 -10.547 -24.188 1 39.66 6 THR B C 1
ATOM 874 O O . THR B 1 6 ? 24.688 -11.328 -24.734 1 39.66 6 THR B O 1
ATOM 877 N N . GLN B 1 7 ? 25.797 -11.062 -22.984 1 38.44 7 GLN B N 1
ATOM 878 C CA . GLN B 1 7 ? 24.781 -11.594 -22.094 1 38.44 7 GLN B CA 1
ATOM 879 C C . GLN B 1 7 ? 23.5 -10.742 -22.156 1 38.44 7 GLN B C 1
ATOM 881 O O . GLN B 1 7 ? 23.578 -9.516 -22.297 1 38.44 7 GLN B O 1
ATOM 886 N N . PRO B 1 8 ? 22.438 -11.242 -22.797 1 38.91 8 PRO B N 1
ATOM 887 C CA . PRO B 1 8 ? 21.141 -10.555 -22.859 1 38.91 8 PRO B CA 1
ATOM 888 C C . PRO B 1 8 ? 20.828 -9.766 -21.594 1 38.91 8 PRO B C 1
ATOM 890 O O . PRO B 1 8 ? 20.688 -10.352 -20.516 1 38.91 8 PRO B O 1
ATOM 893 N N . VAL B 1 9 ? 21.422 -8.57 -21.312 1 31.69 9 VAL B N 1
ATOM 894 C CA . VAL B 1 9 ? 21.406 -7.602 -20.219 1 31.69 9 VAL B CA 1
ATOM 895 C C . VAL B 1 9 ? 19.969 -7.375 -19.75 1 31.69 9 VAL B C 1
ATOM 897 O O . VAL B 1 9 ? 19.016 -7.676 -20.484 1 31.69 9 VAL B O 1
ATOM 900 N N . LYS B 1 10 ? 19.812 -6.152 -18.844 1 37.12 10 LYS B N 1
ATOM 901 C CA . LYS B 1 10 ? 18.969 -5.5 -17.859 1 37.12 10 LYS B CA 1
ATOM 902 C C . LYS B 1 10 ? 17.641 -5.059 -18.469 1 37.12 10 LYS B C 1
ATOM 904 O O . LYS B 1 10 ? 16.938 -4.23 -17.906 1 37.12 10 LYS B O 1
ATOM 909 N N . GLN B 1 11 ? 17.391 -5.184 -19.719 1 36.94 11 GLN B N 1
ATOM 910 C CA . GLN B 1 11 ? 16.203 -4.68 -20.438 1 36.94 11 GLN B CA 1
ATOM 911 C C . GLN B 1 11 ? 14.922 -5.242 -19.828 1 36.94 11 GLN B C 1
ATOM 913 O O . GLN B 1 11 ? 13.867 -4.613 -19.922 1 36.94 11 GLN B O 1
ATOM 918 N N . GLU B 1 12 ? 14.945 -6.484 -19.5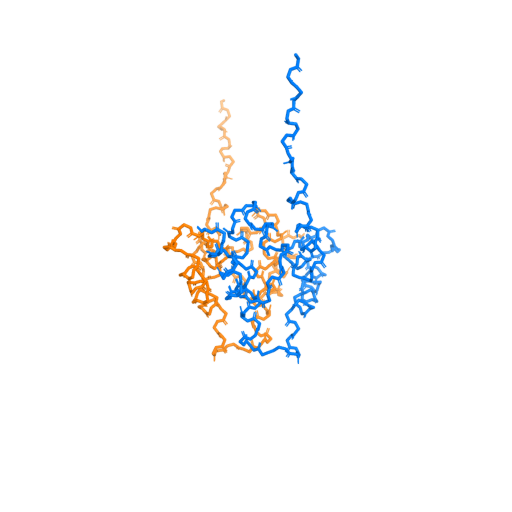78 1 37.56 12 GLU B N 1
ATOM 919 C CA . GLU B 1 12 ? 13.734 -7.152 -19.109 1 37.56 12 GLU B CA 1
ATOM 920 C C . GLU B 1 12 ? 13.227 -6.551 -17.812 1 37.56 12 GLU B C 1
ATOM 922 O O . GLU B 1 12 ? 12.062 -6.73 -17.438 1 37.56 12 GLU B O 1
ATOM 927 N N . ASN B 1 13 ? 14.133 -6.008 -16.984 1 42.31 13 ASN B N 1
ATOM 928 C CA . ASN B 1 13 ? 13.766 -5.336 -15.75 1 42.31 13 ASN B CA 1
ATOM 929 C C . ASN B 1 13 ? 12.883 -4.121 -16.016 1 42.31 13 ASN B C 1
ATOM 931 O O . ASN B 1 13 ? 12.094 -3.723 -15.148 1 42.31 13 ASN B O 1
ATOM 935 N N . LEU B 1 14 ? 13.031 -3.508 -17.234 1 41.06 14 LEU B N 1
ATOM 936 C CA . LEU B 1 14 ? 12.359 -2.275 -17.641 1 41.06 14 LEU B CA 1
ATOM 937 C C . LEU B 1 14 ? 10.891 -2.535 -17.953 1 41.06 14 LEU B C 1
ATOM 939 O O . LEU B 1 14 ? 10.023 -1.718 -17.641 1 41.06 14 LEU B O 1
ATOM 943 N N . ALA B 1 15 ? 10.602 -3.555 -18.734 1 43.84 15 ALA B N 1
ATOM 944 C CA . ALA B 1 15 ? 9.266 -3.709 -19.312 1 43.84 15 ALA B CA 1
ATOM 945 C C . ALA B 1 15 ? 8.227 -3.992 -18.234 1 43.84 15 ALA B C 1
ATOM 947 O O . ALA B 1 15 ? 7.125 -3.439 -18.266 1 43.84 15 ALA B O 1
ATOM 948 N N . VAL B 1 16 ? 8.461 -4.906 -17.406 1 44.31 16 VAL B N 1
ATOM 949 C CA . VAL B 1 16 ? 7.547 -5.145 -16.297 1 44.31 16 VAL B CA 1
ATOM 950 C C . VAL B 1 16 ? 7.477 -3.904 -15.406 1 44.31 16 VAL B C 1
ATOM 952 O O . VAL B 1 16 ? 6.402 -3.543 -14.914 1 44.31 16 VAL B O 1
ATOM 955 N N . GLU B 1 17 ? 8.484 -3.182 -15.281 1 49.25 17 GLU B N 1
ATOM 956 C CA . GLU B 1 17 ? 8.523 -1.88 -14.625 1 49.25 17 GLU B CA 1
ATOM 957 C C . GLU B 1 17 ? 7.578 -0.89 -15.297 1 49.25 17 GLU B C 1
ATOM 959 O O . GLU B 1 17 ? 6.895 -0.114 -14.625 1 49.25 17 GLU B O 1
ATOM 964 N N . ALA B 1 18 ? 7.645 -0.864 -16.547 1 47.28 18 ALA B N 1
ATOM 965 C CA . ALA B 1 18 ? 6.848 0.058 -17.344 1 47.28 18 ALA B CA 1
ATOM 966 C C . ALA B 1 18 ? 5.355 -0.236 -17.203 1 47.28 18 ALA B C 1
ATOM 968 O O . ALA B 1 18 ? 4.547 0.683 -17.062 1 47.28 18 ALA B O 1
ATOM 969 N N . LEU B 1 19 ? 4.949 -1.473 -17.609 1 51.22 19 LEU B N 1
ATOM 970 C CA . LEU B 1 19 ? 3.533 -1.825 -17.562 1 51.22 19 LEU B CA 1
ATOM 971 C C . LEU B 1 19 ? 2.959 -1.599 -16.172 1 51.22 19 LEU B C 1
ATOM 973 O O . LEU B 1 19 ? 1.802 -1.195 -16.031 1 51.22 19 LEU B O 1
ATOM 977 N N . THR B 1 20 ? 3.846 -1.821 -15.211 1 56.88 20 THR B N 1
ATOM 978 C CA . THR B 1 20 ? 3.494 -1.656 -13.805 1 56.88 20 THR B CA 1
ATOM 979 C C . THR B 1 20 ? 3.592 -0.191 -13.391 1 56.88 20 THR B C 1
ATOM 981 O O . THR B 1 20 ? 2.803 0.28 -12.57 1 56.88 20 THR B O 1
ATOM 984 N N . LEU B 1 21 ? 4.398 0.519 -14.289 1 58.72 21 LEU B N 1
ATOM 985 C CA . LEU B 1 21 ? 4.68 1.882 -13.852 1 58.72 21 LEU B CA 1
ATOM 986 C C . LEU B 1 21 ? 3.492 2.799 -14.117 1 58.72 21 LEU B C 1
ATOM 988 O O . LEU B 1 21 ? 3.27 3.766 -13.391 1 58.72 21 LEU B O 1
ATOM 992 N N . ASP B 1 22 ? 2.65 2.354 -14.992 1 72.06 22 ASP B N 1
ATOM 993 C CA . ASP B 1 22 ? 1.552 3.283 -15.234 1 72.06 22 ASP B CA 1
ATOM 994 C C . ASP B 1 22 ? 0.239 2.734 -14.672 1 72.06 22 ASP B C 1
ATOM 996 O O . ASP B 1 22 ? -0.838 3.238 -15 1 72.06 22 ASP B O 1
ATOM 1000 N N . SER B 1 23 ? 0.411 1.706 -13.93 1 80.25 23 SER B N 1
ATOM 1001 C CA . SER B 1 23 ? -0.823 1.211 -13.328 1 80.25 23 SER B CA 1
ATOM 1002 C C . SER B 1 23 ? -1.325 2.156 -12.242 1 80.25 23 SER B C 1
ATOM 1004 O O . SER B 1 23 ? -0.545 2.912 -11.664 1 80.25 23 SER B O 1
ATOM 1006 N N . PRO B 1 24 ? -2.705 2.154 -12.133 1 88 24 PRO B N 1
ATOM 1007 C CA . PRO B 1 24 ? -3.258 3.006 -11.078 1 88 24 PRO B CA 1
ATOM 1008 C C . PRO B 1 24 ? -2.602 2.766 -9.719 1 88 24 PRO B C 1
ATOM 1010 O O . PRO B 1 24 ? -2.324 3.719 -8.984 1 88 24 PRO B O 1
ATOM 1013 N N . TRP B 1 25 ? -2.25 1.578 -9.508 1 87.19 25 TRP B N 1
ATOM 1014 C CA . TRP B 1 25 ? -1.562 1.231 -8.266 1 87.19 25 TRP B CA 1
ATOM 1015 C C . TRP B 1 25 ? -0.192 1.898 -8.203 1 87.19 25 TRP B C 1
ATOM 1017 O O . TRP B 1 25 ? 0.178 2.467 -7.172 1 87.19 25 TRP B O 1
ATOM 1027 N N . HIS B 1 26 ? 0.484 1.777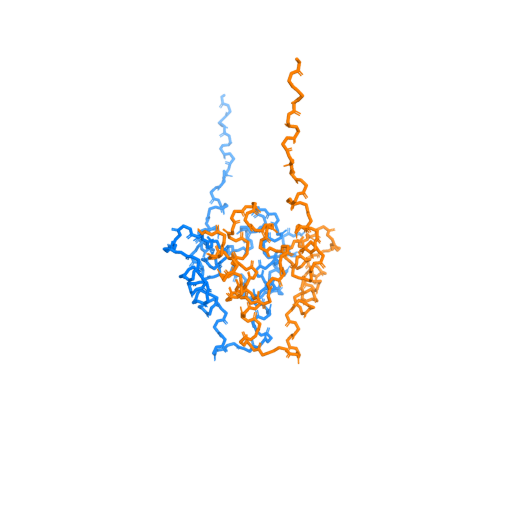 -9.289 1 87.38 26 HIS B N 1
ATOM 1028 C CA . HIS B 1 26 ? 1.828 2.344 -9.312 1 87.38 26 HIS B CA 1
ATOM 1029 C C . HIS B 1 26 ? 1.794 3.852 -9.078 1 87.38 26 HIS B C 1
ATOM 1031 O O . HIS B 1 26 ? 2.629 4.387 -8.344 1 87.38 26 HIS B O 1
ATOM 1037 N N . ARG B 1 27 ? 0.84 4.473 -9.703 1 91.06 27 ARG B N 1
ATOM 1038 C CA . ARG B 1 27 ? 0.703 5.918 -9.531 1 91.06 27 ARG B CA 1
ATOM 1039 C C . ARG B 1 27 ? 0.379 6.266 -8.078 1 91.06 27 ARG B C 1
ATOM 1041 O O . ARG B 1 27 ? 0.914 7.234 -7.535 1 91.06 27 ARG B O 1
ATOM 1048 N N . PHE B 1 28 ? -0.479 5.477 -7.441 1 94.5 28 PHE B N 1
ATOM 1049 C CA . PHE B 1 28 ? -0.852 5.699 -6.051 1 94.5 28 P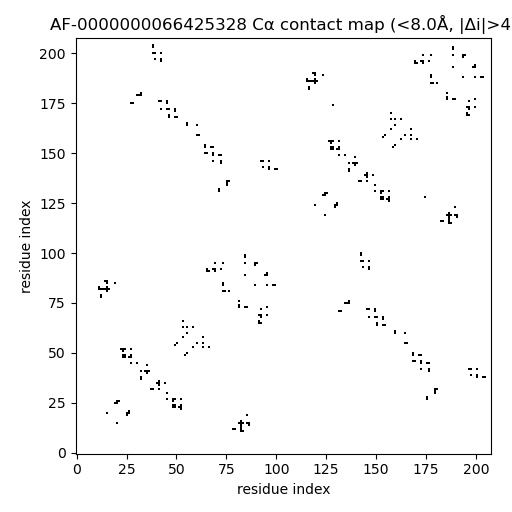HE B CA 1
ATOM 1050 C C . PHE B 1 28 ? 0.342 5.48 -5.129 1 94.5 28 PHE B C 1
ATOM 1052 O O . PHE B 1 28 ? 0.666 6.344 -4.309 1 94.5 28 PHE B O 1
ATOM 1059 N N . ARG B 1 29 ? 1.001 4.43 -5.414 1 90.12 29 ARG B N 1
ATOM 1060 C CA . ARG B 1 29 ? 2.084 4.039 -4.52 1 90.12 29 ARG B CA 1
ATOM 1061 C C . ARG B 1 29 ? 3.312 4.918 -4.73 1 90.12 29 ARG B C 1
ATOM 1063 O O . ARG B 1 29 ? 4.082 5.152 -3.795 1 90.12 29 ARG B O 1
ATOM 1070 N N . HIS B 1 30 ? 3.545 5.379 -5.848 1 88.56 30 HIS B N 1
ATOM 1071 C CA . HIS B 1 30 ? 4.727 6.172 -6.156 1 88.56 30 HIS B CA 1
ATOM 1072 C C . HIS B 1 30 ? 4.387 7.656 -6.238 1 88.56 30 HIS B C 1
ATOM 1074 O O . HIS B 1 30 ? 5.156 8.445 -6.797 1 88.56 30 HIS B O 1
ATOM 1080 N N . PHE B 1 31 ? 3.336 8.008 -5.691 1 93.19 31 PHE B N 1
ATOM 1081 C CA . PHE B 1 31 ? 2.947 9.406 -5.609 1 93.19 31 PHE B CA 1
ATOM 1082 C C . PHE B 1 31 ? 4 10.219 -4.867 1 93.19 31 PHE B C 1
ATOM 1084 O O . PHE B 1 31 ? 4.535 9.773 -3.848 1 93.19 31 PHE B O 1
ATOM 1091 N N . HIS B 1 32 ? 4.281 11.43 -5.379 1 91.38 32 HIS B N 1
ATOM 1092 C CA . HIS B 1 32 ? 5.188 12.375 -4.73 1 91.38 32 HIS B CA 1
ATOM 1093 C C . HIS B 1 32 ? 4.457 13.641 -4.309 1 91.38 32 HIS B C 1
ATOM 1095 O O . HIS B 1 32 ? 3.605 14.148 -5.043 1 91.38 32 HIS B O 1
ATOM 1101 N N . LEU B 1 33 ? 4.852 14.156 -3.158 1 90.94 33 LEU B N 1
ATOM 1102 C CA . LEU B 1 33 ? 4.246 15.383 -2.65 1 90.94 33 LEU B CA 1
ATOM 1103 C C . LEU B 1 33 ? 4.496 16.547 -3.605 1 90.94 33 LEU B C 1
ATOM 1105 O O . LEU B 1 33 ? 3.664 17.453 -3.717 1 90.94 33 LEU B O 1
ATOM 1109 N N . GLY B 1 34 ? 5.578 16.438 -4.316 1 90.25 34 GLY B N 1
ATOM 1110 C CA . GLY B 1 34 ? 5.938 17.469 -5.273 1 90.25 34 GLY B CA 1
ATOM 1111 C C . GLY B 1 34 ? 4.969 17.562 -6.438 1 90.25 34 GLY B C 1
ATOM 1112 O O . GLY B 1 34 ? 4.977 18.547 -7.176 1 90.25 34 GLY B O 1
ATOM 1113 N N . ASP B 1 35 ? 4.188 16.609 -6.617 1 89.25 35 ASP B N 1
ATOM 1114 C CA . ASP B 1 35 ? 3.195 16.594 -7.688 1 89.25 35 ASP B CA 1
ATOM 1115 C C . ASP B 1 35 ? 1.974 17.438 -7.312 1 89.25 35 ASP B C 1
ATOM 1117 O O . ASP B 1 35 ? 1.063 17.609 -8.125 1 89.25 35 ASP B O 1
ATOM 1121 N N . ALA B 1 36 ? 1.951 17.953 -6.102 1 94.31 36 ALA B N 1
ATOM 1122 C CA . ALA B 1 36 ? 0.816 18.719 -5.594 1 94.31 36 ALA B CA 1
ATOM 1123 C C . ALA B 1 36 ? 1.254 20.109 -5.133 1 94.31 36 ALA B C 1
ATOM 1125 O O . ALA B 1 36 ? 2.416 20.312 -4.777 1 94.31 36 ALA B O 1
ATOM 1126 N N . ALA B 1 37 ? 0.276 21.016 -5.082 1 92.94 37 ALA B N 1
ATOM 1127 C CA . ALA B 1 37 ? 0.554 22.391 -4.656 1 92.94 37 ALA B CA 1
ATOM 1128 C C . ALA B 1 37 ? 0.755 22.469 -3.146 1 92.94 37 ALA B C 1
ATOM 1130 O O . ALA B 1 37 ? 1.404 23.391 -2.646 1 92.94 37 ALA B O 1
ATOM 1131 N N . GLY B 1 38 ? 0.293 21.5 -2.408 1 94.31 38 GLY B N 1
ATOM 1132 C CA . GLY B 1 38 ? 0.355 21.453 -0.956 1 94.31 38 GLY B CA 1
ATOM 1133 C C . GLY B 1 38 ? -0.179 20.141 -0.382 1 94.31 38 GLY B C 1
ATOM 1134 O O . GLY B 1 38 ? -0.638 19.281 -1.124 1 94.31 38 GLY B O 1
ATOM 1135 N N . PRO B 1 39 ? -0.15 20.094 0.889 1 95.12 39 PRO B N 1
ATOM 1136 C CA . PRO B 1 39 ? -0.537 18.828 1.543 1 95.12 39 PRO B CA 1
ATOM 1137 C C . PRO B 1 39 ? -2.014 18.5 1.345 1 95.12 39 PRO B C 1
ATOM 1139 O O . PRO B 1 39 ? -2.365 17.328 1.181 1 95.12 39 PRO B O 1
ATOM 1142 N N . ARG B 1 40 ? -2.893 19.484 1.411 1 96.38 40 ARG B N 1
ATOM 1143 C CA . ARG B 1 40 ? -4.316 19.234 1.224 1 96.38 40 ARG B CA 1
ATOM 1144 C C . ARG B 1 40 ? -4.609 18.75 -0.19 1 96.38 40 ARG B C 1
ATOM 1146 O O . ARG B 1 40 ? -5.387 17.812 -0.378 1 96.38 40 ARG B O 1
ATOM 1153 N N . GLU B 1 41 ? -3.982 19.375 -1.103 1 97.25 41 GLU B N 1
ATOM 1154 C CA . GLU B 1 41 ? -4.133 18.906 -2.48 1 97.25 41 GLU B CA 1
ATOM 1155 C C . GLU B 1 41 ? -3.545 17.516 -2.662 1 97.25 41 GLU B C 1
ATOM 1157 O O . GLU B 1 41 ? -4.125 16.672 -3.355 1 97.25 41 GLU B O 1
ATOM 1162 N N . ALA B 1 42 ? -2.387 17.281 -2.076 1 97.06 42 ALA B N 1
ATOM 1163 C CA . ALA B 1 42 ? -1.763 15.969 -2.127 1 97.06 42 ALA B CA 1
ATOM 1164 C C . ALA B 1 42 ? -2.709 14.891 -1.596 1 97.06 42 ALA B C 1
ATOM 1166 O O . ALA B 1 42 ? -2.863 13.836 -2.209 1 97.06 42 ALA B O 1
ATOM 1167 N N . LEU B 1 43 ? -3.352 15.156 -0.471 1 97.5 43 LEU B N 1
ATOM 1168 C CA . LEU B 1 43 ? -4.301 14.219 0.123 1 97.5 43 LEU B CA 1
ATOM 1169 C C . LEU B 1 43 ? -5.453 13.938 -0.833 1 97.5 43 LEU B C 1
ATOM 1171 O O . LEU B 1 43 ? -5.867 12.789 -0.991 1 97.5 43 LEU B O 1
ATOM 1175 N N . GLY B 1 44 ? -5.98 14.93 -1.43 1 98 44 GLY B N 1
ATOM 1176 C CA . GLY B 1 44 ? -7.035 14.766 -2.418 1 98 44 GLY B CA 1
ATOM 1177 C C . GLY B 1 44 ? -6.613 13.922 -3.607 1 98 44 GLY B C 1
ATOM 1178 O O . GLY B 1 44 ? -7.359 13.055 -4.055 1 98 44 GLY B O 1
ATOM 1179 N N . LEU B 1 45 ? -5.445 14.195 -4.121 1 97.31 45 LEU B N 1
ATOM 1180 C CA . LEU B 1 45 ? -4.91 13.43 -5.242 1 97.31 45 LEU B CA 1
ATOM 1181 C C . LEU B 1 45 ? -4.73 11.961 -4.863 1 97.31 45 LEU B C 1
ATOM 1183 O O . LEU B 1 45 ? -5.082 11.07 -5.641 1 97.31 45 LEU B O 1
ATOM 1187 N N . LEU B 1 46 ? -4.281 11.719 -3.715 1 97.25 46 LEU B N 1
ATOM 1188 C CA . LEU B 1 46 ? -4.094 10.352 -3.244 1 97.25 46 LEU B CA 1
ATOM 1189 C C . LEU B 1 46 ? -5.43 9.633 -3.105 1 97.25 46 LEU B C 1
ATOM 1191 O O . LEU B 1 46 ? -5.543 8.453 -3.428 1 97.25 46 LEU B O 1
ATOM 1195 N N . ARG B 1 47 ? -6.441 10.344 -2.643 1 98 47 ARG B N 1
ATOM 1196 C CA . ARG B 1 47 ? -7.777 9.758 -2.568 1 98 47 ARG B CA 1
ATOM 1197 C C . ARG B 1 47 ? -8.273 9.359 -3.953 1 98 47 ARG B C 1
ATOM 1199 O O . ARG B 1 47 ? -8.812 8.266 -4.129 1 98 47 ARG B O 1
ATOM 1206 N N . ALA B 1 48 ? -8.031 10.258 -4.844 1 97.38 48 ALA B N 1
ATOM 1207 C CA . ALA B 1 48 ? -8.453 9.984 -6.215 1 97.38 48 ALA B CA 1
ATOM 1208 C C . ALA B 1 48 ? -7.688 8.805 -6.797 1 97.38 48 ALA B C 1
ATOM 1210 O O . ALA B 1 48 ? -8.281 7.906 -7.402 1 97.38 48 ALA B O 1
ATOM 1211 N N . LEU B 1 49 ? -6.441 8.781 -6.609 1 96.06 49 LEU B N 1
ATOM 1212 C CA . LEU B 1 49 ? -5.598 7.699 -7.105 1 96.06 49 LEU B CA 1
ATOM 1213 C C . LEU B 1 49 ? -5.984 6.371 -6.465 1 96.06 49 LEU B C 1
ATOM 1215 O O . LEU B 1 49 ? -6.027 5.34 -7.141 1 96.06 49 LEU B O 1
ATOM 1219 N N . CYS B 1 50 ? -6.207 6.398 -5.176 1 97.44 50 CYS B N 1
ATOM 1220 C CA . CYS B 1 50 ? -6.617 5.199 -4.457 1 97.44 50 CYS B CA 1
ATOM 1221 C C . CYS B 1 50 ? -7.93 4.652 -5.008 1 97.44 50 CYS B C 1
ATOM 1223 O O . CYS B 1 50 ? -8.062 3.447 -5.223 1 97.44 50 CYS B O 1
ATOM 1225 N N . ARG B 1 51 ? -8.812 5.457 -5.258 1 97.38 51 ARG B N 1
ATOM 1226 C CA . ARG B 1 51 ? -10.102 5.043 -5.801 1 97.38 51 ARG B CA 1
ATOM 1227 C C . ARG B 1 51 ? -9.945 4.496 -7.215 1 97.38 51 ARG B C 1
ATOM 1229 O O . ARG B 1 51 ? -10.602 3.52 -7.586 1 97.38 51 ARG B O 1
ATOM 1236 N N . ASP B 1 52 ? -9.156 5.199 -7.977 1 95.75 52 ASP B N 1
ATOM 1237 C CA . ASP B 1 52 ? -8.906 4.734 -9.336 1 95.75 52 ASP B CA 1
ATOM 1238 C C . ASP B 1 52 ? -8.289 3.338 -9.336 1 95.75 52 ASP B C 1
ATOM 1240 O O . ASP B 1 52 ? -8.562 2.527 -10.219 1 95.75 52 ASP B O 1
ATOM 1244 N N . TRP B 1 53 ? -7.496 3.123 -8.375 1 94.81 53 TRP B N 1
ATOM 1245 C CA . TRP B 1 53 ? -6.801 1.847 -8.234 1 94.81 53 TRP B CA 1
ATOM 1246 C C . TRP B 1 53 ? -7.746 0.763 -7.73 1 94.81 53 TRP B C 1
ATOM 1248 O O . TRP B 1 53 ? -7.902 -0.281 -8.367 1 94.81 53 TRP B O 1
ATOM 1258 N N . LEU B 1 54 ? -8.484 0.991 -6.652 1 95.81 54 LEU B N 1
ATOM 1259 C CA . LEU B 1 54 ? -9.234 -0.057 -5.969 1 95.81 54 LEU B CA 1
ATOM 1260 C C . LEU B 1 54 ? -10.656 -0.144 -6.508 1 95.81 54 LEU B C 1
ATOM 1262 O O . LEU B 1 54 ? -11.32 -1.176 -6.367 1 95.81 54 LEU B O 1
ATOM 1266 N N . GLN B 1 55 ? -11.133 0.93 -7.07 1 96.44 55 GLN B N 1
ATOM 1267 C CA . GLN B 1 55 ? -12.477 0.979 -7.633 1 96.44 55 GLN B CA 1
ATOM 1268 C C . GLN B 1 55 ? -13.5 0.382 -6.668 1 96.44 55 GLN B C 1
ATOM 1270 O O . GLN B 1 55 ? -14.164 -0.605 -6.992 1 96.44 55 GLN B O 1
ATOM 1275 N N . PRO B 1 56 ? -13.688 1.067 -5.539 1 97.06 56 PRO B N 1
ATOM 1276 C CA . PRO B 1 56 ? -14.594 0.529 -4.527 1 97.06 56 PRO B CA 1
ATOM 1277 C C . PRO B 1 56 ? -16.031 0.388 -5.035 1 97.06 56 PRO B C 1
ATOM 1279 O O . PRO B 1 56 ? -16.812 -0.405 -4.492 1 97.06 56 PRO B O 1
ATOM 1282 N N . GLU B 1 57 ? -16.422 1.082 -6.027 1 96.81 57 GLU B N 1
ATOM 1283 C CA . GLU B 1 57 ? -17.766 1.02 -6.586 1 96.81 57 GLU B CA 1
ATOM 1284 C C . GLU B 1 57 ? -17.984 -0.289 -7.34 1 96.81 57 GLU B C 1
ATOM 1286 O O . GLU B 1 57 ? -19.125 -0.742 -7.484 1 96.81 57 GLU B O 1
ATOM 1291 N N . VAL B 1 58 ? -16.953 -0.934 -7.805 1 97.19 58 VAL B N 1
ATOM 1292 C CA . VAL B 1 58 ? -17.047 -2.133 -8.633 1 97.19 58 VAL B CA 1
ATOM 1293 C C . VAL B 1 58 ? -16.578 -3.346 -7.836 1 97.19 58 VAL B C 1
ATOM 1295 O O . VAL B 1 58 ? -17.031 -4.465 -8.062 1 97.19 58 VAL B O 1
ATOM 1298 N N . HIS B 1 59 ? -15.664 -3.098 -6.871 1 97.06 59 HIS B N 1
ATOM 1299 C CA . HIS B 1 59 ? -15.047 -4.203 -6.145 1 97.06 59 HIS B CA 1
ATOM 1300 C C . HIS B 1 59 ? -15.625 -4.332 -4.742 1 97.06 59 HIS B C 1
ATOM 1302 O O . HIS B 1 59 ? -15.93 -3.328 -4.094 1 97.06 59 HIS B O 1
ATOM 1308 N N . THR B 1 60 ? -15.742 -5.621 -4.344 1 97.25 60 THR B N 1
ATOM 1309 C CA . THR B 1 60 ? -16.078 -5.879 -2.949 1 97.25 60 THR B CA 1
ATOM 1310 C C . THR B 1 60 ? -14.875 -5.66 -2.043 1 97.25 60 THR B C 1
ATOM 1312 O O . THR B 1 60 ? -13.758 -5.461 -2.527 1 97.25 60 THR B O 1
ATOM 1315 N N . LYS B 1 61 ? -15.078 -5.711 -0.8 1 97.94 61 LYS B N 1
ATOM 1316 C CA . LYS B 1 61 ? -13.969 -5.57 0.139 1 97.94 61 LYS B CA 1
ATOM 1317 C C . LYS B 1 61 ? -12.922 -6.66 -0.082 1 97.94 61 LYS B C 1
ATOM 1319 O O . LYS B 1 61 ? -11.719 -6.379 -0.099 1 97.94 61 LYS B O 1
ATOM 1324 N N . GLU B 1 62 ? -13.508 -7.848 -0.328 1 97.19 62 GLU B N 1
ATOM 1325 C CA . GLU B 1 62 ? -12.609 -8.984 -0.51 1 97.19 62 GLU B CA 1
ATOM 1326 C C . GLU B 1 62 ? -11.797 -8.844 -1.793 1 97.19 62 GLU B C 1
ATOM 1328 O O . GLU B 1 62 ? -10.609 -9.18 -1.821 1 97.19 62 GLU B O 1
ATOM 1333 N N . GLN B 1 63 ? -12.367 -8.344 -2.76 1 96.88 63 GLN B N 1
ATOM 1334 C CA . GLN B 1 63 ? -11.68 -8.102 -4.027 1 96.88 63 GLN B CA 1
ATOM 1335 C C . GLN B 1 63 ? -10.633 -7.008 -3.889 1 96.88 63 GLN B C 1
ATOM 1337 O O . GLN B 1 63 ? -9.555 -7.094 -4.488 1 96.88 63 GLN B O 1
ATOM 1342 N N . MET B 1 64 ? -10.891 -5.988 -3.129 1 96.94 64 MET B N 1
ATOM 1343 C CA . MET B 1 64 ? -9.914 -4.934 -2.863 1 96.94 64 MET B CA 1
ATOM 1344 C C . MET B 1 64 ? -8.711 -5.484 -2.1 1 96.94 64 MET B C 1
ATOM 1346 O O . MET B 1 64 ? -7.566 -5.152 -2.414 1 96.94 64 MET B O 1
ATOM 1350 N N . LEU B 1 65 ? -8.992 -6.398 -1.142 1 97.5 65 LEU B N 1
ATOM 1351 C CA . LEU B 1 65 ? -7.922 -7.035 -0.38 1 97.5 65 LEU B CA 1
ATOM 1352 C C . LEU B 1 65 ? -7.016 -7.852 -1.295 1 97.5 65 LEU B C 1
ATOM 1354 O O . LEU B 1 65 ? -5.789 -7.812 -1.154 1 97.5 65 LEU B O 1
ATOM 1358 N N . GLU B 1 66 ? -7.621 -8.508 -2.26 1 96.69 66 GLU B N 1
ATOM 1359 C CA . GLU B 1 66 ? -6.848 -9.336 -3.174 1 96.69 66 GLU B CA 1
ATOM 1360 C C . GLU B 1 66 ? -5.926 -8.484 -4.047 1 96.69 66 GLU B C 1
ATOM 1362 O O . GLU B 1 66 ? -4.797 -8.891 -4.336 1 96.69 66 GLU B O 1
ATOM 1367 N N . LEU B 1 67 ? -6.43 -7.312 -4.41 1 94.31 67 LEU B N 1
ATOM 1368 C CA . LEU B 1 67 ? -5.613 -6.379 -5.18 1 94.31 67 LEU B CA 1
ATOM 1369 C C . LEU B 1 67 ? -4.418 -5.902 -4.359 1 94.31 67 LEU B C 1
ATOM 1371 O O . LEU B 1 67 ? -3.285 -5.891 -4.852 1 94.31 67 LEU B O 1
ATOM 1375 N N . LEU B 1 68 ? -4.629 -5.617 -3.107 1 94.88 68 LEU B N 1
ATOM 1376 C CA . LEU B 1 68 ? -3.58 -5.156 -2.205 1 94.88 68 LEU B CA 1
ATOM 1377 C C . LEU B 1 68 ? -2.561 -6.262 -1.95 1 94.88 68 LEU B C 1
ATOM 1379 O O . LEU B 1 68 ? -1.353 -6.016 -1.983 1 94.88 68 LEU B O 1
ATOM 1383 N N . VAL B 1 69 ? -3.014 -7.383 -1.716 1 96.5 69 VAL B N 1
ATOM 1384 C CA . VAL B 1 69 ? -2.172 -8.531 -1.4 1 96.5 69 VAL B CA 1
ATOM 1385 C C . VAL B 1 69 ? -1.304 -8.883 -2.607 1 96.5 69 VAL B C 1
ATOM 1387 O O . VAL B 1 69 ? -0.1 -9.109 -2.469 1 96.5 69 VAL B O 1
ATOM 1390 N N . LEU B 1 70 ? -1.919 -8.852 -3.785 1 95.25 70 LEU B N 1
ATOM 1391 C CA . LEU B 1 70 ? -1.166 -9.141 -5 1 95.25 70 LEU B CA 1
ATOM 1392 C C . LEU B 1 70 ? -0.04 -8.133 -5.195 1 95.25 70 LEU B C 1
ATOM 1394 O O . LEU B 1 70 ? 1.111 -8.516 -5.414 1 95.25 70 LEU B O 1
ATOM 1398 N N . GLU B 1 71 ? -0.367 -6.875 -5.039 1 92.94 71 GLU B N 1
ATOM 1399 C CA . GLU B 1 71 ? 0.627 -5.824 -5.234 1 92.94 71 GLU B CA 1
ATOM 1400 C C . GLU B 1 71 ? 1.77 -5.953 -4.23 1 92.94 71 GLU B C 1
ATOM 1402 O O . GLU B 1 71 ? 2.941 -5.832 -4.594 1 92.94 71 GLU B O 1
ATOM 1407 N N . GLN B 1 72 ? 1.373 -6.262 -2.99 1 93.06 72 GLN B N 1
ATOM 1408 C CA . GLN B 1 72 ? 2.395 -6.406 -1.959 1 93.06 72 GLN B CA 1
ATOM 1409 C C . GLN B 1 72 ? 3.23 -7.664 -2.186 1 93.06 72 GLN B C 1
ATOM 1411 O O . GLN B 1 72 ? 4.441 -7.656 -1.96 1 93.06 72 GLN B O 1
ATOM 1416 N N . PHE B 1 73 ? 2.666 -8.742 -2.627 1 95.62 73 PHE B N 1
ATOM 1417 C CA . PHE B 1 73 ? 3.357 -9.984 -2.951 1 95.62 73 PHE B CA 1
ATOM 1418 C C . PHE B 1 73 ? 4.391 -9.766 -4.051 1 95.62 73 PHE B C 1
ATOM 1420 O O . PHE B 1 73 ? 5.547 -10.156 -3.91 1 95.62 73 PHE B O 1
ATOM 1427 N N . LEU B 1 74 ? 3.949 -9.062 -5.047 1 92.88 74 LEU B N 1
ATOM 1428 C CA . LEU B 1 74 ? 4.828 -8.789 -6.18 1 92.88 74 LEU B CA 1
ATOM 1429 C C . LEU B 1 74 ? 5.973 -7.875 -5.77 1 92.88 74 LEU B C 1
ATOM 1431 O O . LEU B 1 74 ? 7.109 -8.062 -6.207 1 92.88 74 LEU B O 1
ATOM 1435 N N . SER B 1 75 ? 5.699 -6.941 -4.902 1 90 75 SER B N 1
ATOM 1436 C CA . SER B 1 75 ? 6.707 -5.984 -4.461 1 90 75 SER B CA 1
ATOM 1437 C C . SER B 1 75 ? 7.77 -6.66 -3.596 1 90 75 SER B C 1
ATOM 1439 O O . SER B 1 75 ? 8.875 -6.141 -3.443 1 90 75 SER B O 1
ATOM 1441 N N . ALA B 1 76 ? 7.453 -7.793 -2.994 1 92.75 76 ALA B N 1
ATOM 1442 C CA . ALA B 1 76 ? 8.344 -8.508 -2.082 1 92.75 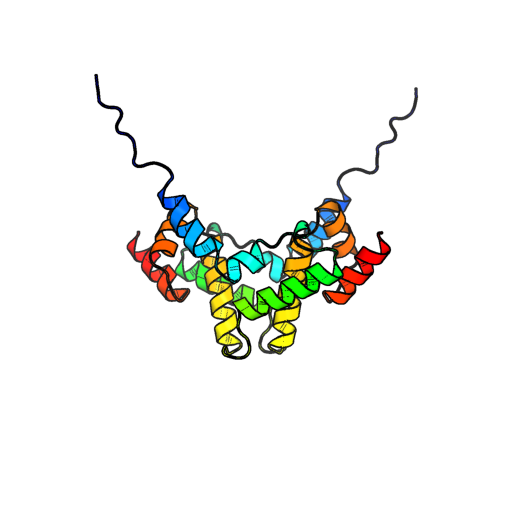76 ALA B CA 1
ATOM 1443 C C . ALA B 1 76 ? 9.281 -9.438 -2.848 1 92.75 76 ALA B C 1
ATOM 1445 O O . ALA B 1 76 ? 10.203 -10.016 -2.266 1 92.75 76 ALA B O 1
ATOM 1446 N N . LEU B 1 77 ? 9.102 -9.578 -4.102 1 92.56 77 LEU B N 1
ATOM 1447 C CA . LEU B 1 77 ? 9.922 -10.453 -4.926 1 92.56 77 LEU B CA 1
ATOM 1448 C C . LEU B 1 77 ? 11.227 -9.766 -5.316 1 92.56 77 LEU B C 1
ATOM 1450 O O . LEU B 1 77 ? 11.266 -8.547 -5.492 1 92.56 77 LEU B O 1
ATOM 1454 N N . PRO B 1 78 ? 12.227 -10.633 -5.438 1 90.62 78 PRO B N 1
ATOM 1455 C CA . PRO B 1 78 ? 13.438 -10.078 -6.039 1 90.62 78 PRO B CA 1
ATOM 1456 C C . PRO B 1 78 ? 13.188 -9.445 -7.406 1 90.62 78 PRO B C 1
ATOM 1458 O O . PRO B 1 78 ? 12.344 -9.93 -8.164 1 90.62 78 PRO B O 1
ATOM 1461 N N . ALA B 1 79 ? 13.953 -8.539 -7.777 1 89.38 79 ALA B N 1
ATOM 1462 C CA . ALA B 1 79 ? 13.688 -7.66 -8.914 1 89.38 79 ALA B CA 1
ATOM 1463 C C . ALA B 1 79 ? 13.523 -8.469 -10.203 1 89.38 79 ALA B C 1
ATOM 1465 O O . ALA B 1 79 ? 12.555 -8.281 -10.938 1 89.38 79 ALA B O 1
ATOM 1466 N N . ASP B 1 80 ? 14.43 -9.328 -10.406 1 89.12 80 ASP B N 1
ATOM 1467 C CA . ASP B 1 80 ? 14.391 -10.109 -11.633 1 89.12 80 ASP B CA 1
ATOM 1468 C C . ASP B 1 80 ? 13.156 -11.008 -11.68 1 89.12 80 ASP B C 1
ATOM 1470 O O . ASP B 1 80 ? 12.5 -11.125 -12.719 1 89.12 80 ASP B O 1
ATOM 1474 N N . THR B 1 81 ? 12.867 -11.633 -10.562 1 92.19 81 THR B N 1
ATOM 1475 C CA . THR B 1 81 ? 11.695 -12.492 -10.445 1 92.19 81 THR B CA 1
ATOM 1476 C C . THR B 1 81 ? 10.414 -11.672 -10.586 1 92.19 81 THR B C 1
ATOM 1478 O O . THR B 1 81 ? 9.469 -12.094 -11.266 1 92.19 81 THR B O 1
ATOM 1481 N N . GLN B 1 82 ? 10.422 -10.57 -9.961 1 92.62 82 GLN B N 1
ATOM 1482 C CA . GLN B 1 82 ? 9.266 -9.672 -10.031 1 92.62 82 GLN B CA 1
ATOM 1483 C C . GLN B 1 82 ? 8.977 -9.266 -11.469 1 92.62 82 GLN B C 1
ATOM 1485 O O . GLN B 1 82 ? 7.824 -9.328 -11.914 1 92.62 82 GLN B O 1
ATOM 1490 N N . ALA B 1 83 ? 9.969 -8.883 -12.164 1 88.62 83 ALA B N 1
ATOM 1491 C CA . ALA B 1 83 ? 9.805 -8.477 -13.555 1 88.62 83 ALA B CA 1
ATOM 1492 C C . ALA B 1 83 ? 9.25 -9.625 -14.398 1 88.62 83 ALA B C 1
ATOM 1494 O O . ALA B 1 83 ? 8.367 -9.414 -15.242 1 88.62 83 ALA B O 1
ATOM 1495 N N . TRP B 1 84 ? 9.758 -10.758 -14.195 1 91.25 84 TRP B N 1
ATOM 1496 C CA . TRP B 1 84 ? 9.289 -11.93 -14.93 1 91.25 84 TRP B CA 1
ATOM 1497 C C . TRP B 1 84 ? 7.812 -12.195 -14.641 1 91.25 84 TRP B C 1
ATOM 1499 O O . TRP B 1 84 ? 7.02 -12.367 -15.57 1 91.25 84 TRP B O 1
ATOM 1509 N N . VAL B 1 85 ? 7.484 -12.25 -13.43 1 93.06 85 VAL B N 1
ATOM 1510 C CA . VAL B 1 85 ? 6.109 -12.539 -13.039 1 93.06 85 VAL B CA 1
ATOM 1511 C C . VAL B 1 85 ? 5.18 -11.453 -13.594 1 93.06 85 VAL B C 1
ATOM 1513 O O . VAL B 1 85 ? 4.129 -11.758 -14.156 1 93.06 85 VAL B O 1
ATOM 1516 N N . CYS B 1 86 ? 5.602 -10.25 -13.453 1 90 86 CYS B N 1
ATOM 1517 C CA . CYS B 1 86 ? 4.785 -9.141 -13.922 1 90 86 CYS B CA 1
ATOM 1518 C C . CYS B 1 86 ? 4.594 -9.203 -15.438 1 90 86 CYS B C 1
ATOM 1520 O O . CYS B 1 86 ? 3.543 -8.812 -15.953 1 90 86 CYS B O 1
ATOM 1522 N N . SER B 1 87 ? 5.602 -9.625 -16.094 1 90 87 SER B N 1
ATOM 1523 C CA . SER B 1 87 ? 5.492 -9.727 -17.547 1 90 87 SER B CA 1
ATOM 1524 C C . SER B 1 87 ? 4.41 -10.727 -17.953 1 90 87 SER B C 1
ATOM 1526 O O . SER B 1 87 ? 3.857 -10.641 -19.047 1 90 87 SER B O 1
ATOM 1528 N N . ARG B 1 88 ? 3.998 -11.602 -17.078 1 89.38 88 ARG B N 1
ATOM 1529 C CA . ARG B 1 88 ? 2.949 -12.586 -17.328 1 89.38 88 ARG B CA 1
ATOM 1530 C C . ARG B 1 88 ? 1.596 -12.07 -16.844 1 89.38 88 ARG B C 1
ATOM 1532 O O . ARG B 1 88 ? 0.581 -12.758 -16.984 1 89.38 88 ARG B O 1
ATOM 1539 N N . ARG B 1 89 ? 1.529 -10.961 -16.203 1 88.06 89 ARG B N 1
ATOM 1540 C CA . ARG B 1 89 ? 0.355 -10.188 -15.812 1 88.06 89 ARG B CA 1
ATOM 1541 C C . ARG B 1 89 ? -0.619 -11.031 -15 1 88.06 89 ARG B C 1
ATOM 1543 O O . ARG B 1 89 ? -1.794 -11.148 -15.359 1 88.06 89 ARG B O 1
ATOM 1550 N N . PRO B 1 90 ? -0.102 -11.547 -13.914 1 92.88 90 PRO B N 1
ATOM 1551 C CA . PRO B 1 90 ? -1.052 -12.281 -13.07 1 92.88 90 PRO B CA 1
ATOM 1552 C C . PRO B 1 90 ? -2.18 -11.391 -12.547 1 92.88 90 PRO B C 1
ATOM 1554 O O . PRO B 1 90 ? -1.95 -10.227 -12.211 1 92.88 90 PRO B O 1
ATOM 1557 N N . GLN B 1 91 ? -3.402 -12.016 -12.469 1 90.94 91 GLN B N 1
ATOM 1558 C CA . GLN B 1 91 ? -4.57 -11.266 -12.031 1 90.94 91 GLN B CA 1
ATOM 1559 C C . GLN B 1 91 ? -4.914 -11.578 -10.578 1 90.94 91 GLN B C 1
ATOM 1561 O O . GLN B 1 91 ? -5.875 -11.039 -10.031 1 90.94 91 GLN B O 1
ATOM 1566 N N . SER B 1 92 ? -4.195 -12.43 -9.969 1 94.06 92 SER B N 1
ATOM 1567 C CA . SER B 1 92 ? -4.395 -12.797 -8.57 1 94.06 92 SER B CA 1
ATOM 1568 C C . SER B 1 92 ? -3.098 -13.289 -7.938 1 94.06 92 SER B C 1
ATOM 1570 O O . SER B 1 92 ? -2.154 -13.656 -8.648 1 94.06 92 SER B O 1
ATOM 1572 N N . GLY B 1 93 ? -3.133 -13.266 -6.645 1 96.19 93 GLY B N 1
ATOM 1573 C CA . GLY B 1 93 ? -1.994 -13.82 -5.926 1 96.19 93 GLY B CA 1
ATOM 1574 C C . GLY B 1 93 ? -1.76 -15.289 -6.223 1 96.19 93 GLY B C 1
ATOM 1575 O O . GLY B 1 93 ? -0.614 -15.727 -6.355 1 96.19 93 GLY B O 1
ATOM 1576 N N . GLU B 1 94 ? -2.836 -16.016 -6.387 1 97.38 94 GLU B N 1
ATOM 1577 C CA . GLU B 1 94 ? -2.738 -17.438 -6.68 1 97.38 94 GLU B CA 1
ATOM 1578 C C . GLU B 1 94 ? -2.076 -17.672 -8.031 1 97.38 94 GLU B C 1
ATOM 1580 O O . GLU B 1 94 ? -1.27 -18.594 -8.18 1 97.38 94 GLU B O 1
ATOM 1585 N N . GLU B 1 95 ? -2.436 -16.828 -8.922 1 96.31 95 GLU B N 1
ATOM 1586 C CA . GLU B 1 95 ? -1.823 -16.938 -10.242 1 96.31 95 GLU B CA 1
ATOM 1587 C C . GLU B 1 95 ? -0.335 -16.609 -10.188 1 96.31 95 GLU B C 1
ATOM 1589 O O . GLU B 1 95 ? 0.48 -17.281 -10.82 1 96.31 95 GLU B O 1
ATOM 1594 N N . ALA B 1 96 ? 0.047 -15.602 -9.414 1 95.81 96 ALA B N 1
ATOM 1595 C CA . ALA B 1 96 ? 1.451 -15.234 -9.25 1 95.81 96 ALA B CA 1
ATOM 1596 C C . ALA B 1 96 ? 2.246 -16.375 -8.625 1 95.81 96 ALA B C 1
ATOM 1598 O O . ALA B 1 96 ? 3.348 -16.703 -9.078 1 95.81 96 ALA B O 1
ATOM 1599 N N . VAL B 1 97 ? 1.668 -17 -7.68 1 96.69 97 VAL B N 1
ATOM 1600 C CA . VAL B 1 97 ? 2.309 -18.125 -7.004 1 96.69 97 VAL B CA 1
ATOM 1601 C C . VAL B 1 97 ? 2.5 -19.281 -7.988 1 96.69 97 VAL B C 1
ATOM 1603 O O . VAL B 1 97 ? 3.561 -19.906 -8.016 1 96.69 97 VAL B O 1
ATOM 1606 N N . ALA B 1 98 ? 1.46 -19.531 -8.766 1 96.81 98 ALA B N 1
ATOM 1607 C CA . ALA B 1 98 ? 1.547 -20.594 -9.758 1 96.81 98 ALA B CA 1
ATOM 1608 C C . ALA B 1 98 ? 2.686 -20.344 -10.742 1 96.81 98 ALA B C 1
ATOM 1610 O O . ALA B 1 98 ? 3.426 -21.266 -11.094 1 96.81 98 ALA B O 1
ATOM 1611 N N . LEU B 1 99 ? 2.828 -19.078 -11.117 1 94.94 99 LEU B N 1
ATOM 1612 C CA . LEU B 1 99 ? 3.904 -18.703 -12.023 1 94.94 99 LEU B CA 1
ATOM 1613 C C . LEU B 1 99 ? 5.266 -18.938 -11.383 1 94.94 99 LEU B C 1
ATOM 1615 O O . LEU B 1 99 ? 6.184 -19.438 -12.031 1 94.94 99 LEU B O 1
ATOM 1619 N N . LEU B 1 100 ? 5.367 -18.594 -10.164 1 94.5 100 LEU B N 1
ATOM 1620 C CA . LEU B 1 100 ? 6.625 -18.781 -9.445 1 94.5 100 LEU B CA 1
ATOM 1621 C C . LEU B 1 100 ? 6.973 -20.25 -9.305 1 94.5 100 LEU B C 1
ATOM 1623 O O . LEU B 1 100 ? 8.141 -20.625 -9.375 1 94.5 100 LEU B O 1
ATOM 1627 N N . GLU B 1 101 ? 5.992 -21.031 -9.039 1 91.81 101 GLU B N 1
ATOM 1628 C CA . GLU B 1 101 ? 6.199 -22.469 -8.867 1 91.81 101 GLU B CA 1
ATOM 1629 C C . GLU B 1 101 ? 6.637 -23.125 -10.172 1 91.81 101 GLU B C 1
ATOM 1631 O O . GLU B 1 101 ? 7.273 -24.172 -10.164 1 91.81 101 GLU B O 1
ATOM 1636 N N . GLU B 1 102 ? 6.262 -22.453 -11.18 1 86.31 102 GLU B N 1
ATOM 1637 C CA . GLU B 1 102 ? 6.719 -22.938 -12.484 1 86.31 102 GLU B CA 1
ATOM 1638 C C . GLU B 1 102 ? 8.195 -22.594 -12.711 1 86.31 102 GLU B C 1
ATOM 1640 O O . GLU B 1 102 ? 8.859 -23.234 -13.531 1 86.31 102 GLU B O 1
ATOM 1645 N N . LEU B 1 103 ? 8.609 -21.438 -12.164 1 79.5 103 LEU B N 1
ATOM 1646 C CA . LEU B 1 103 ? 9.992 -21 -12.289 1 79.5 103 LEU B CA 1
ATOM 1647 C C . LEU B 1 103 ? 10.93 -21.953 -11.547 1 79.5 103 LEU B C 1
ATOM 1649 O O . LEU B 1 103 ? 12.109 -22.062 -11.891 1 79.5 103 LEU B O 1
ATOM 1653 N N . TRP B 1 104 ? 10.516 -22.438 -10.469 1 66.62 104 TRP B N 1
ATOM 1654 C CA . TRP B 1 104 ? 11.352 -23.391 -9.758 1 66.62 104 TRP B CA 1
ATOM 1655 C C . TRP B 1 104 ? 11.141 -24.812 -10.297 1 66.62 104 TRP B C 1
ATOM 1657 O O . TRP B 1 104 ? 12.055 -25.641 -10.258 1 66.62 104 TRP B O 1
#

Organism: Mus musculus (NCBI:txid10090)

Nearest PDB structures (foldseek):
  3lhr-assembly1_A  TM=9.568E-01  e=4.665E-06  Homo sapiens
  2fi2-assembly1_A  TM=7.659E-01  e=1.980E-05  Homo sapiens
  2fi2-assembly1_B  TM=7.665E-01  e=1.980E-05  Homo sapiens
  4bhx-assembly1_A  TM=8.953E-01  e=3.001E-04  Homo sapiens
  4e6s-assembly1_A-2  TM=8.232E-01  e=5.350E-04  Mus musculus